Protein AF-A0A168P1Y2-F1 (afdb_monomer)

Secondary structure (DSSP, 8-state):
-----------PPP----PPPHHHHHHHHHHHH--SHHHHHHHHHHHHHHTT-SEEEEEEETTTTSEEEEEE-S----TTTTTTTTSTT--SS-SSSGGGGS--SS--SS-HHHHHHHHSSEEEEEEE-TT-SSEEEEEE-TTS-EEEEEEE-S-SSSEEEEEEESTTTT-HHHHHHHHHTHHHHHHHHHHHHHHHHHH-TTSEEEEEEESS-TT---S--SSEEEE---SSHHHHHHHHH-HHHHHTEEEEEEE-TT-TT-EEEEEEEPP----

Solvent-accessible surface area (backbone atoms only — not comparable to full-atom values): 15430 Å² total; per-residue (Å²): 137,84,84,81,82,77,78,78,83,78,81,73,74,84,83,73,93,71,86,74,55,70,69,57,51,50,52,54,52,27,46,67,72,50,72,52,71,43,47,52,50,50,57,52,52,35,52,33,53,67,35,66,30,50,38,42,39,38,40,23,26,70,82,34,50,50,22,37,33,44,37,32,51,14,54,40,59,56,82,89,46,62,81,38,65,24,27,71,72,39,48,96,62,48,93,51,79,74,45,68,84,66,62,87,55,81,62,57,70,24,42,65,58,18,24,49,22,58,39,18,74,40,30,38,42,35,31,17,24,76,88,49,92,62,16,40,33,36,36,39,37,55,73,20,44,78,74,43,77,47,81,38,81,88,49,87,61,30,8,38,34,42,36,37,27,27,48,29,66,89,37,62,69,57,34,50,50,52,64,76,37,39,71,59,46,53,48,50,40,50,56,50,51,49,54,51,37,52,76,36,19,67,28,22,41,37,40,38,54,44,88,84,58,90,92,61,87,65,94,76,54,93,58,60,50,75,46,68,63,30,98,36,50,60,55,35,35,24,71,77,70,31,57,71,58,35,70,47,40,41,81,46,77,51,61,40,90,92,41,80,88,44,67,49,77,46,80,42,73,52,78,76,94,76,130

Structure (mmCIF, N/CA/C/O backbone):
data_AF-A0A168P1Y2-F1
#
_entry.id   AF-A0A168P1Y2-F1
#
loop_
_atom_site.group_PDB
_atom_site.id
_atom_site.type_symbol
_atom_site.label_atom_id
_atom_site.label_alt_id
_atom_site.label_comp_id
_atom_site.label_asym_id
_atom_site.label_entity_id
_atom_site.label_seq_id
_atom_site.pdbx_PDB_ins_code
_atom_site.Cartn_x
_atom_site.Cartn_y
_atom_site.Cartn_z
_atom_site.occupancy
_atom_site.B_iso_or_equiv
_atom_site.auth_seq_id
_atom_site.auth_comp_id
_atom_site.auth_asym_id
_atom_site.auth_atom_id
_atom_site.pdbx_PDB_model_num
ATOM 1 N N . MET A 1 1 ? 23.769 -35.687 49.558 1.00 41.75 1 MET A N 1
ATOM 2 C CA . MET A 1 1 ? 22.323 -35.913 49.754 1.00 41.75 1 MET A CA 1
ATOM 3 C C . MET A 1 1 ? 21.588 -34.885 48.892 1.00 41.75 1 MET A C 1
ATOM 5 O O . MET A 1 1 ? 21.329 -33.786 49.356 1.00 41.75 1 MET A O 1
ATOM 9 N N . LEU A 1 2 ? 21.407 -35.172 47.595 1.00 35.75 2 LEU A N 1
ATOM 10 C CA . LEU A 1 2 ? 20.662 -34.299 46.676 1.00 35.75 2 LEU A CA 1
ATOM 11 C C . LEU A 1 2 ? 19.187 -34.706 46.741 1.00 35.75 2 LEU A C 1
ATOM 13 O O . LEU A 1 2 ? 18.852 -35.838 46.401 1.00 35.75 2 LEU A O 1
ATOM 17 N N . SER A 1 3 ? 18.333 -33.803 47.216 1.00 41.69 3 SER A N 1
ATOM 18 C CA . SER A 1 3 ? 16.885 -34.004 47.244 1.00 41.69 3 SER A CA 1
ATOM 19 C C . SER A 1 3 ? 16.331 -33.756 45.841 1.00 41.69 3 SER A C 1
ATOM 21 O O . SER A 1 3 ? 16.364 -32.630 45.346 1.00 41.69 3 SER A O 1
ATOM 23 N N . ILE A 1 4 ? 15.879 -34.815 45.173 1.00 46.91 4 ILE A N 1
ATOM 24 C CA . ILE A 1 4 ? 15.195 -34.725 43.882 1.00 46.91 4 ILE A CA 1
ATOM 25 C C . ILE A 1 4 ? 13.736 -34.374 44.181 1.00 46.91 4 ILE A C 1
ATOM 27 O O . ILE A 1 4 ? 12.970 -35.218 44.646 1.00 46.91 4 ILE A O 1
ATOM 31 N N . HIS A 1 5 ? 13.345 -33.123 43.941 1.00 46.03 5 HIS A N 1
ATOM 32 C CA . HIS A 1 5 ? 11.940 -32.728 43.983 1.00 46.03 5 HIS A CA 1
ATOM 33 C C . HIS A 1 5 ? 11.211 -33.290 42.758 1.00 46.03 5 HIS A C 1
ATOM 35 O O . HIS A 1 5 ? 11.357 -32.791 41.644 1.00 46.03 5 HIS A O 1
ATOM 41 N N . PHE A 1 6 ? 10.415 -34.336 42.978 1.00 48.03 6 PHE A N 1
ATOM 42 C CA . PHE A 1 6 ? 9.404 -34.785 42.027 1.00 48.03 6 PHE A CA 1
ATOM 43 C C . PHE A 1 6 ? 8.314 -33.712 41.917 1.00 48.03 6 PHE A C 1
ATOM 45 O O . PHE A 1 6 ? 7.558 -33.489 42.862 1.00 48.03 6 PHE A O 1
ATOM 52 N N . PHE A 1 7 ? 8.228 -33.048 40.764 1.00 51.94 7 PHE A N 1
ATOM 53 C CA . PHE A 1 7 ? 7.032 -32.291 40.404 1.00 51.94 7 PHE A CA 1
ATOM 54 C C . PHE A 1 7 ? 5.882 -33.284 40.170 1.00 51.94 7 PHE A C 1
ATOM 56 O O . PHE A 1 7 ? 6.062 -34.240 39.410 1.00 51.94 7 PHE A O 1
ATOM 63 N N . PRO A 1 8 ? 4.710 -33.106 40.802 1.00 56.22 8 PRO A N 1
ATOM 64 C CA . PRO A 1 8 ? 3.572 -33.977 40.558 1.00 56.22 8 PRO A CA 1
ATOM 65 C C . PRO A 1 8 ? 3.094 -33.797 39.111 1.00 56.22 8 PRO A C 1
ATOM 67 O O . PRO A 1 8 ? 2.926 -32.674 38.634 1.00 56.22 8 PRO A O 1
ATOM 70 N N . LEU A 1 9 ? 2.875 -34.915 38.417 1.00 54.97 9 LEU A N 1
ATOM 71 C CA . LEU A 1 9 ? 2.203 -34.950 37.119 1.00 54.97 9 LEU A CA 1
ATOM 72 C C . LEU A 1 9 ? 0.798 -34.359 37.291 1.00 54.97 9 LEU A C 1
ATOM 74 O O . LEU A 1 9 ? -0.093 -35.007 37.841 1.00 54.97 9 LEU A O 1
ATOM 78 N N . LEU A 1 10 ? 0.609 -33.114 36.850 1.00 60.72 10 LEU A N 1
ATOM 79 C CA . LEU A 1 10 ? -0.704 -32.483 36.780 1.00 60.72 10 LEU A CA 1
ATOM 80 C C . LEU A 1 10 ? -1.578 -33.307 35.831 1.00 60.72 10 LEU A C 1
ATOM 82 O O . LEU A 1 10 ? -1.336 -33.365 34.626 1.00 60.72 10 LEU A O 1
ATOM 86 N N . HIS A 1 11 ? -2.582 -33.973 36.393 1.00 61.59 11 HIS A N 1
ATOM 87 C CA . HIS A 1 11 ? -3.596 -34.680 35.628 1.00 61.59 11 HIS A CA 1
ATOM 88 C C . HIS A 1 11 ? -4.505 -33.631 34.979 1.00 61.59 11 HIS A C 1
ATOM 90 O O . HIS A 1 11 ? -5.407 -33.092 35.621 1.00 61.59 11 HIS A O 1
ATOM 96 N N . PHE A 1 12 ? -4.225 -33.277 33.725 1.00 64.19 12 PHE A N 1
ATOM 97 C CA . PHE A 1 12 ? -5.101 -32.393 32.966 1.00 64.19 12 PHE A CA 1
ATOM 98 C C . PHE A 1 12 ? -6.390 -33.157 32.639 1.00 64.19 12 PHE A C 1
ATOM 100 O O . PHE A 1 12 ? -6.309 -34.235 32.045 1.00 64.19 12 PHE A O 1
ATOM 107 N N . PRO A 1 13 ? -7.575 -32.647 33.024 1.00 69.62 13 PRO A N 1
ATOM 108 C CA . PRO A 1 13 ? -8.826 -33.275 32.628 1.00 69.62 13 PRO A CA 1
ATOM 109 C C . PRO A 1 13 ? -8.900 -33.332 31.093 1.00 69.62 13 PRO A C 1
ATOM 111 O O . PRO A 1 13 ? -8.368 -32.436 30.427 1.00 69.62 13 PRO A O 1
ATOM 114 N N . PRO A 1 14 ? -9.540 -34.363 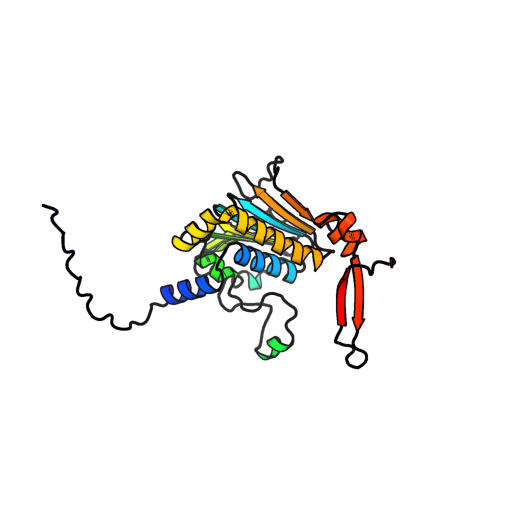30.514 1.00 65.31 14 PRO A N 1
ATOM 115 C CA . PRO A 1 14 ? -9.642 -34.496 29.067 1.00 65.31 14 PRO A CA 1
ATOM 116 C C . PRO A 1 14 ? -10.278 -33.233 28.477 1.00 65.31 14 PRO A C 1
ATOM 118 O O . PRO A 1 14 ? -11.399 -32.859 28.829 1.00 65.31 14 PRO A O 1
ATOM 121 N N . MET A 1 15 ? -9.539 -32.550 27.598 1.00 78.12 15 MET A N 1
ATOM 122 C CA . MET A 1 15 ? -10.036 -31.357 26.921 1.00 78.12 15 MET A CA 1
ATOM 123 C C . MET A 1 15 ? -11.141 -31.763 25.948 1.00 78.12 15 MET A C 1
ATOM 125 O O . MET A 1 15 ? -10.902 -32.470 24.971 1.00 78.12 15 MET A O 1
ATOM 129 N N . THR A 1 16 ? -12.363 -31.321 26.224 1.00 77.50 16 THR A N 1
ATOM 130 C CA . THR A 1 16 ? -13.492 -31.476 25.309 1.00 77.50 16 THR A CA 1
ATOM 131 C C . THR A 1 16 ? -13.367 -30.476 24.165 1.00 77.50 16 THR A C 1
ATOM 133 O O . THR A 1 16 ? -13.031 -29.310 24.380 1.00 77.50 16 THR A O 1
ATOM 136 N N . ILE A 1 17 ? -13.623 -30.931 22.938 1.00 75.38 17 ILE A N 1
ATOM 137 C CA . ILE A 1 17 ? -13.636 -30.069 21.752 1.00 75.38 17 ILE A CA 1
ATOM 138 C C . ILE A 1 17 ? -14.782 -29.063 21.913 1.00 75.38 17 ILE A C 1
ATOM 140 O O . ILE A 1 17 ? -15.928 -29.455 22.134 1.00 75.38 17 ILE A O 1
ATOM 144 N N . LYS A 1 18 ? -14.471 -27.767 21.822 1.00 80.19 18 LYS A N 1
ATOM 145 C CA . LYS A 1 18 ? -15.439 -26.670 21.948 1.00 80.19 18 LYS A CA 1
ATOM 146 C C . LYS A 1 18 ? -15.437 -25.819 20.689 1.00 80.19 18 LYS A C 1
ATOM 148 O O . LYS A 1 18 ? -14.388 -25.586 20.093 1.00 80.19 18 LYS A O 1
ATOM 153 N N . VAL A 1 19 ? -16.617 -25.334 20.316 1.00 78.50 19 VAL A N 1
ATOM 154 C CA . VAL A 1 19 ? -16.760 -24.318 19.271 1.00 78.50 19 VAL A CA 1
ATOM 155 C C . VAL A 1 19 ? -16.133 -23.021 19.778 1.00 78.50 19 VAL A C 1
ATOM 157 O O . VAL A 1 19 ? -16.372 -22.618 20.917 1.00 78.50 19 VAL A O 1
ATOM 160 N N . LEU A 1 20 ? -15.314 -22.391 18.938 1.00 81.88 20 LEU A N 1
ATOM 161 C CA . LEU A 1 20 ? -14.749 -21.076 19.221 1.00 81.88 20 LEU A CA 1
ATOM 162 C C . LEU A 1 20 ? -15.829 -20.007 19.042 1.00 81.88 20 LEU A C 1
ATOM 164 O O . LEU A 1 20 ? -16.667 -20.106 18.145 1.00 81.88 20 LEU A O 1
ATOM 168 N N . ASP A 1 21 ? -15.815 -18.974 19.878 1.00 83.81 21 ASP A N 1
ATOM 169 C CA . ASP A 1 21 ? -16.707 -17.837 19.681 1.00 83.81 21 ASP A CA 1
ATOM 170 C C . ASP A 1 21 ? -16.329 -17.061 18.401 1.00 83.81 21 ASP A C 1
ATOM 172 O O . ASP A 1 21 ? -15.197 -17.127 17.909 1.00 83.81 21 ASP A O 1
ATOM 176 N N . LYS A 1 22 ? -17.288 -16.304 17.854 1.00 77.19 22 LYS A N 1
ATOM 177 C CA . LYS A 1 22 ? -17.103 -15.574 16.590 1.00 77.19 22 LYS A CA 1
ATOM 178 C C . LYS A 1 22 ? -15.920 -14.606 16.628 1.00 77.19 22 LYS A C 1
ATOM 180 O O . LYS A 1 22 ? -15.227 -14.485 15.621 1.00 77.19 22 LYS A O 1
ATOM 185 N N . SER A 1 23 ? -15.675 -13.949 17.763 1.00 74.38 23 SER A N 1
ATOM 186 C CA . SER A 1 23 ? -14.579 -12.986 17.886 1.00 74.38 23 SER A CA 1
ATOM 187 C C . SER A 1 23 ? -13.218 -13.683 17.832 1.00 74.38 23 SER A C 1
ATOM 189 O O . SER A 1 23 ? -12.300 -13.186 17.177 1.00 74.38 23 SER A O 1
ATOM 191 N N . THR A 1 24 ? -13.107 -14.879 18.420 1.00 73.38 24 THR A N 1
ATOM 192 C CA . THR A 1 24 ? -11.907 -15.718 18.318 1.00 73.38 24 THR A CA 1
ATOM 193 C C . THR A 1 24 ? -11.684 -16.207 16.887 1.00 73.38 24 THR A C 1
ATOM 195 O O . THR A 1 24 ? -10.569 -16.110 16.379 1.00 73.38 24 THR A O 1
ATOM 198 N N . ILE A 1 25 ? -12.730 -16.675 16.193 1.00 75.06 25 ILE A N 1
ATOM 199 C CA . ILE A 1 25 ? -12.630 -17.100 14.782 1.00 75.06 25 ILE A CA 1
ATOM 200 C C . ILE A 1 25 ? -12.152 -15.939 13.899 1.00 75.06 25 ILE A C 1
ATOM 202 O O . ILE A 1 25 ? -11.230 -16.109 13.099 1.00 75.06 25 ILE A O 1
ATOM 206 N N . GLN A 1 26 ? -12.738 -14.752 14.071 1.00 66.62 26 GLN A N 1
ATOM 207 C CA . GLN A 1 26 ? -12.352 -13.550 13.328 1.00 66.62 26 GLN A CA 1
ATOM 208 C C . GLN A 1 26 ? -10.893 -13.159 13.588 1.00 66.62 26 GLN A C 1
ATOM 210 O O . GLN A 1 26 ? -10.161 -12.901 12.633 1.00 66.62 26 GLN A O 1
ATOM 215 N N . HIS A 1 27 ? -10.441 -13.181 14.847 1.00 66.88 27 HIS A N 1
ATOM 216 C CA . HIS A 1 27 ? -9.042 -12.913 15.192 1.00 66.88 27 HIS A CA 1
ATOM 217 C C . HIS A 1 27 ? -8.078 -13.931 14.574 1.00 66.88 27 HIS A C 1
ATOM 219 O O . HIS A 1 27 ? -7.016 -13.548 14.078 1.00 66.88 27 HIS A O 1
ATOM 225 N N . LEU A 1 28 ? -8.441 -15.217 14.571 1.00 65.88 28 LEU A N 1
ATOM 226 C CA . LEU A 1 28 ? -7.623 -16.266 13.964 1.00 65.88 28 LEU A CA 1
ATOM 227 C C . LEU A 1 28 ? -7.500 -16.079 12.446 1.00 65.88 28 LEU A C 1
ATOM 229 O O . LEU A 1 28 ? -6.385 -16.141 11.928 1.00 65.88 28 LEU A O 1
ATOM 233 N N . HIS A 1 29 ? -8.604 -15.782 11.751 1.00 66.06 29 HIS A N 1
ATOM 234 C CA . HIS A 1 29 ? -8.591 -15.523 10.307 1.00 66.06 29 HIS A CA 1
ATOM 235 C C . HIS A 1 29 ? -7.831 -14.242 9.944 1.00 66.06 29 HIS A C 1
ATOM 237 O O . HIS A 1 29 ? -6.971 -14.288 9.067 1.00 66.06 29 HIS A O 1
ATOM 243 N N . SER A 1 30 ? -8.058 -13.120 10.645 1.00 61.53 30 SER A N 1
ATOM 244 C CA . SER A 1 30 ? -7.280 -11.883 10.423 1.00 61.53 30 SER A CA 1
ATOM 245 C C . SER A 1 30 ? -5.788 -12.116 10.613 1.00 61.53 30 SER A C 1
ATOM 247 O O . SER A 1 30 ? -4.963 -11.596 9.862 1.00 61.53 30 SER A O 1
ATOM 249 N N . GLY A 1 31 ? -5.435 -12.941 11.602 1.00 58.97 31 GLY A N 1
ATOM 250 C CA . GLY A 1 31 ? -4.060 -13.336 11.828 1.00 58.97 31 GLY A CA 1
ATOM 251 C C . GLY A 1 31 ? -3.465 -14.146 10.671 1.00 58.97 31 GLY A C 1
ATOM 252 O O . GLY A 1 31 ? -2.251 -14.125 10.492 1.00 58.97 31 GLY A O 1
ATOM 253 N N . GLN A 1 32 ? -4.254 -14.868 9.884 1.00 67.88 32 GLN A N 1
ATOM 254 C CA . GLN A 1 32 ? -3.741 -15.610 8.728 1.00 67.88 32 GLN A CA 1
ATOM 255 C C . GLN A 1 32 ? -3.546 -14.720 7.498 1.00 67.88 32 GLN A C 1
ATOM 257 O O . GLN A 1 32 ? -2.648 -14.991 6.709 1.00 67.88 32 GLN A O 1
ATOM 262 N N . VAL A 1 33 ? -4.341 -13.655 7.360 1.00 72.31 33 VAL A N 1
ATOM 263 C CA . VAL A 1 33 ? -4.222 -12.695 6.250 1.00 72.31 33 VAL A CA 1
ATOM 264 C C . VAL A 1 33 ? -3.038 -11.750 6.471 1.00 72.31 33 VAL A C 1
ATOM 266 O O . VAL A 1 33 ? -2.195 -11.601 5.594 1.00 72.31 33 VAL A O 1
ATOM 269 N N . ILE A 1 34 ? -2.926 -11.155 7.665 1.00 84.44 34 ILE A N 1
ATOM 270 C CA . ILE A 1 34 ? -1.836 -10.233 8.014 1.00 84.44 34 ILE A CA 1
ATOM 271 C C . ILE A 1 34 ? -0.894 -10.910 9.012 1.00 84.44 34 ILE A C 1
ATOM 273 O O . ILE A 1 34 ? -1.136 -10.940 10.225 1.00 84.44 34 ILE A O 1
ATOM 277 N N . VAL A 1 35 ? 0.186 -11.489 8.485 1.00 84.69 35 VAL A N 1
ATOM 278 C CA . VAL A 1 35 ? 1.135 -12.317 9.253 1.00 84.69 35 VAL A CA 1
ATOM 279 C C . VAL A 1 35 ? 2.365 -11.555 9.744 1.00 84.69 35 VAL A C 1
ATOM 281 O O . VAL A 1 35 ? 2.879 -11.875 10.817 1.00 84.69 35 VAL A O 1
ATOM 284 N N . ASP A 1 36 ? 2.816 -10.542 9.003 1.00 90.50 36 ASP A N 1
ATOM 285 C CA . ASP A 1 36 ? 3.976 -9.712 9.325 1.00 90.50 36 ASP A CA 1
ATOM 286 C C . ASP A 1 36 ? 3.843 -8.285 8.745 1.00 90.50 36 ASP A C 1
ATOM 288 O O . ASP A 1 36 ? 2.810 -7.909 8.190 1.00 90.50 36 ASP A O 1
ATOM 292 N N . ILE A 1 37 ? 4.877 -7.460 8.940 1.00 94.31 37 ILE A N 1
ATOM 293 C CA . ILE A 1 37 ? 4.920 -6.065 8.467 1.00 94.31 37 ILE A CA 1
ATOM 294 C C . ILE A 1 37 ? 4.947 -6.000 6.930 1.00 94.31 37 ILE A C 1
ATOM 296 O O . ILE A 1 37 ? 4.333 -5.111 6.347 1.00 94.31 37 ILE A O 1
ATOM 300 N N . GLU A 1 38 ? 5.622 -6.951 6.275 1.00 94.62 38 GLU A N 1
ATOM 301 C CA . GLU A 1 38 ? 5.716 -7.029 4.812 1.00 94.62 38 GLU A CA 1
ATOM 302 C C . GLU A 1 38 ? 4.334 -7.263 4.189 1.00 94.62 38 GLU A C 1
ATOM 304 O O . GLU A 1 38 ? 3.991 -6.590 3.221 1.00 94.62 38 GLU A O 1
ATOM 309 N N . ALA A 1 39 ? 3.511 -8.132 4.788 1.00 93.12 39 ALA A N 1
ATOM 310 C CA . ALA A 1 39 ? 2.132 -8.361 4.360 1.00 93.12 39 ALA A CA 1
ATOM 311 C C . ALA A 1 39 ? 1.280 -7.083 4.427 1.00 93.12 39 ALA A C 1
ATOM 313 O O . ALA A 1 39 ? 0.524 -6.806 3.503 1.00 93.12 39 ALA A O 1
ATOM 314 N N . ILE A 1 40 ? 1.434 -6.268 5.479 1.00 95.31 40 ILE A N 1
ATOM 315 C CA . ILE A 1 40 ? 0.734 -4.975 5.577 1.00 95.31 40 ILE A CA 1
ATOM 316 C C . ILE A 1 40 ? 1.139 -4.066 4.417 1.00 95.31 40 ILE A C 1
ATOM 318 O O . ILE A 1 40 ? 0.281 -3.524 3.724 1.00 95.31 40 ILE A O 1
ATOM 322 N N . VAL A 1 41 ? 2.449 -3.902 4.211 1.00 97.12 41 VAL A N 1
ATOM 323 C CA . VAL A 1 41 ? 2.988 -3.030 3.162 1.00 97.12 41 VAL A CA 1
ATOM 324 C C . VAL A 1 41 ? 2.531 -3.490 1.784 1.00 97.12 41 VAL A C 1
ATOM 326 O O . VAL A 1 41 ? 2.087 -2.658 1.001 1.00 97.12 41 VAL A O 1
ATOM 329 N N . LYS A 1 42 ? 2.601 -4.794 1.505 1.00 95.00 42 LYS A N 1
ATOM 330 C CA . LYS A 1 42 ? 2.171 -5.381 0.234 1.00 95.00 42 LYS A CA 1
ATOM 331 C C . LYS A 1 42 ? 0.740 -4.992 -0.102 1.00 95.00 42 LYS A C 1
ATOM 333 O O . LYS A 1 42 ? 0.512 -4.399 -1.147 1.00 95.00 42 LYS A O 1
ATOM 338 N N . GLU A 1 43 ? -0.197 -5.275 0.796 1.00 94.06 43 GLU A N 1
ATOM 339 C CA . GLU A 1 43 ? -1.618 -5.032 0.542 1.00 94.06 43 GLU A CA 1
ATOM 340 C C . GLU A 1 43 ? -1.928 -3.535 0.375 1.00 94.06 43 GLU A C 1
ATOM 342 O O . GLU A 1 43 ? -2.764 -3.162 -0.444 1.00 94.06 43 GLU A O 1
ATOM 347 N N . LEU A 1 44 ? -1.252 -2.651 1.120 1.00 96.25 44 LEU A N 1
ATOM 348 C CA . LEU A 1 44 ? -1.434 -1.205 0.961 1.00 96.25 44 LEU A CA 1
ATOM 349 C C . LEU A 1 44 ? -0.848 -0.685 -0.358 1.00 96.25 44 LEU A C 1
ATOM 351 O O . LEU A 1 44 ? -1.517 0.076 -1.045 1.00 96.25 44 LEU A O 1
ATOM 355 N N . VAL A 1 45 ? 0.358 -1.122 -0.734 1.00 97.06 45 VAL A N 1
ATOM 356 C CA . VAL A 1 45 ? 1.004 -0.734 -2.002 1.00 97.06 45 VAL A CA 1
ATOM 357 C C . VAL A 1 45 ? 0.201 -1.232 -3.201 1.00 97.06 45 VAL A C 1
ATOM 359 O O . VAL A 1 45 ? 0.000 -0.491 -4.157 1.00 97.06 45 VAL A O 1
ATOM 362 N N . GLU A 1 46 ? -0.293 -2.466 -3.146 1.00 94.56 46 GLU A N 1
ATOM 363 C CA . GLU A 1 46 ? -1.157 -3.033 -4.183 1.00 94.56 46 GLU A CA 1
ATOM 364 C C . GLU A 1 46 ? -2.479 -2.277 -4.311 1.00 94.56 46 GLU A C 1
ATOM 366 O O . GLU A 1 46 ? -2.925 -2.020 -5.425 1.00 94.56 46 GLU A O 1
ATOM 371 N N . ASN A 1 47 ? -3.078 -1.849 -3.195 1.00 93.25 47 ASN A N 1
ATOM 372 C CA . ASN A 1 47 ? -4.265 -0.998 -3.245 1.00 93.25 47 ASN A CA 1
ATOM 373 C C . ASN A 1 47 ? -3.980 0.370 -3.875 1.00 93.25 47 ASN A C 1
ATOM 375 O O . ASN A 1 47 ? -4.821 0.854 -4.627 1.00 93.25 47 ASN A O 1
ATOM 379 N N . SER A 1 48 ? -2.815 0.967 -3.614 1.00 96.12 48 SER A N 1
ATOM 380 C CA . SER A 1 48 ? -2.403 2.214 -4.269 1.00 96.12 48 SER A CA 1
ATOM 381 C C . SER A 1 48 ? -2.193 2.028 -5.778 1.00 96.12 48 SER A C 1
ATOM 383 O O . SER A 1 48 ? -2.623 2.869 -6.564 1.00 96.12 48 SER A O 1
ATOM 385 N N . LEU A 1 49 ? -1.586 0.914 -6.204 1.00 95.12 49 LEU A N 1
ATOM 386 C CA . LEU A 1 49 ? -1.412 0.585 -7.626 1.00 95.12 49 LEU A CA 1
ATOM 387 C C . LEU A 1 49 ? -2.753 0.333 -8.326 1.00 95.12 49 LEU A C 1
ATOM 389 O O . LEU A 1 49 ? -2.985 0.864 -9.409 1.00 95.12 49 LEU A O 1
ATOM 393 N N . ASP A 1 50 ? -3.658 -0.411 -7.686 1.00 91.12 50 ASP A N 1
ATOM 394 C CA . ASP A 1 50 ? -5.019 -0.640 -8.187 1.00 91.12 50 ASP A CA 1
ATOM 395 C C . ASP A 1 50 ? -5.847 0.663 -8.262 1.00 91.12 50 ASP A C 1
ATOM 397 O O . ASP A 1 50 ? -6.844 0.711 -8.975 1.00 91.12 50 ASP A O 1
ATOM 401 N N . ALA A 1 51 ? -5.444 1.711 -7.533 1.00 91.00 51 ALA A N 1
ATOM 402 C CA . ALA A 1 51 ? -6.028 3.054 -7.575 1.00 91.00 51 ALA A CA 1
ATOM 403 C C . ALA A 1 51 ? -5.285 4.012 -8.529 1.00 91.00 51 ALA A C 1
ATOM 405 O O . ALA A 1 51 ? -5.447 5.229 -8.423 1.00 91.00 51 ALA A O 1
ATOM 406 N N . HIS A 1 52 ? -4.453 3.474 -9.428 1.00 95.12 52 HIS A N 1
ATOM 407 C CA . HIS A 1 52 ? -3.717 4.215 -10.459 1.00 95.12 52 HIS A CA 1
ATOM 408 C C . HIS A 1 52 ? -2.747 5.279 -9.915 1.00 95.12 52 HIS A C 1
ATOM 410 O O . HIS A 1 52 ? -2.512 6.303 -10.558 1.00 95.12 52 HIS A O 1
ATOM 416 N N . ALA A 1 53 ? -2.172 5.049 -8.732 1.00 96.94 53 ALA A N 1
ATOM 417 C CA . ALA A 1 53 ? -1.188 5.955 -8.150 1.00 96.94 53 ALA A CA 1
ATOM 418 C C . ALA A 1 53 ? 0.073 6.085 -9.020 1.00 96.94 53 ALA A C 1
ATOM 420 O O . ALA A 1 53 ? 0.627 5.091 -9.491 1.00 96.94 53 ALA A O 1
ATOM 421 N N . THR A 1 54 ? 0.584 7.311 -9.148 1.00 97.81 54 THR A N 1
ATOM 422 C CA . THR A 1 54 ? 1.863 7.617 -9.812 1.00 97.81 54 THR A CA 1
ATOM 423 C C . THR A 1 54 ? 2.994 7.895 -8.820 1.00 97.81 54 THR A C 1
ATOM 425 O O . THR A 1 54 ? 4.172 7.888 -9.185 1.00 97.81 54 THR A O 1
ATOM 428 N N . SER A 1 55 ? 2.671 8.073 -7.540 1.00 98.19 55 SER A N 1
ATOM 429 C CA . SER A 1 55 ? 3.617 8.200 -6.440 1.00 98.19 55 SER A CA 1
ATOM 430 C C . SER A 1 55 ? 3.093 7.499 -5.193 1.00 98.19 55 SER A C 1
ATOM 432 O O . SER A 1 55 ? 2.042 7.846 -4.669 1.00 98.19 55 SER A O 1
ATOM 434 N N . ILE A 1 56 ? 3.889 6.573 -4.658 1.00 98.50 56 ILE A N 1
ATOM 435 C CA . ILE A 1 56 ? 3.593 5.820 -3.438 1.00 98.50 56 ILE A CA 1
ATOM 436 C C . ILE A 1 56 ? 4.710 6.057 -2.415 1.00 98.50 56 ILE A C 1
ATOM 438 O O . ILE A 1 56 ? 5.893 5.800 -2.664 1.00 98.50 56 ILE A O 1
ATOM 442 N N . GLU A 1 57 ? 4.334 6.548 -1.241 1.00 98.00 57 GLU A N 1
ATOM 443 C CA . GLU A 1 57 ? 5.224 6.856 -0.126 1.00 98.00 57 GLU A CA 1
ATOM 444 C C . GLU A 1 57 ? 4.907 5.954 1.073 1.00 98.00 57 GLU A C 1
ATOM 446 O O . GLU A 1 57 ? 3.819 6.012 1.642 1.00 98.00 57 GLU A O 1
ATOM 451 N N . LEU A 1 58 ? 5.884 5.144 1.481 1.00 97.88 58 LEU A N 1
ATOM 452 C CA . LEU A 1 58 ? 5.856 4.338 2.697 1.00 97.88 58 LEU A CA 1
ATOM 453 C C . LEU A 1 58 ? 6.654 5.036 3.802 1.00 97.88 58 LEU A C 1
ATOM 455 O O . LEU A 1 58 ? 7.844 5.318 3.652 1.00 97.88 58 LEU A O 1
ATOM 459 N N . VAL A 1 59 ? 6.020 5.259 4.949 1.00 96.56 59 VAL A N 1
ATOM 460 C CA . VAL A 1 59 ? 6.654 5.847 6.131 1.00 96.56 59 VAL A CA 1
ATOM 461 C C . VAL A 1 59 ? 6.525 4.898 7.313 1.00 96.56 59 VAL A C 1
ATOM 463 O O . VAL A 1 59 ? 5.429 4.490 7.704 1.00 96.56 59 VAL A O 1
ATOM 466 N N . PHE A 1 60 ? 7.662 4.584 7.922 1.00 95.44 60 PHE A N 1
ATOM 467 C CA . PHE A 1 60 ? 7.739 3.838 9.168 1.00 95.44 60 PHE A CA 1
ATOM 468 C C . PHE A 1 60 ? 8.107 4.750 10.332 1.00 95.44 60 PHE A C 1
ATOM 470 O O . PHE A 1 60 ? 9.046 5.541 10.251 1.00 95.44 60 PHE A O 1
ATOM 477 N N . ILE A 1 61 ? 7.422 4.561 11.460 1.00 93.75 61 ILE A N 1
ATOM 478 C CA . ILE A 1 61 ? 7.860 5.062 12.768 1.00 93.75 61 ILE A CA 1
ATOM 479 C C . ILE A 1 61 ? 8.229 3.866 13.624 1.00 93.75 61 ILE A C 1
ATOM 481 O O . ILE A 1 61 ? 7.467 2.899 13.724 1.00 93.75 61 ILE A O 1
ATOM 485 N N . ASN A 1 62 ? 9.418 3.928 14.225 1.00 92.56 62 ASN A N 1
ATOM 486 C CA . ASN A 1 62 ? 9.986 2.824 14.994 1.00 92.56 62 ASN A CA 1
ATOM 487 C C . ASN A 1 62 ? 9.948 1.496 14.209 1.00 92.56 62 ASN A C 1
ATOM 489 O O . ASN A 1 62 ? 9.526 0.458 14.713 1.00 92.56 62 ASN A O 1
ATOM 493 N N . ASN A 1 63 ? 10.356 1.550 12.938 1.00 91.94 63 ASN A N 1
ATOM 494 C CA . ASN A 1 63 ? 10.424 0.403 12.027 1.00 91.94 63 ASN A CA 1
ATOM 495 C C . ASN A 1 63 ? 9.072 -0.300 11.822 1.00 91.94 63 ASN A C 1
ATOM 497 O O . ASN A 1 63 ? 8.985 -1.526 11.802 1.00 91.94 63 ASN A O 1
ATOM 501 N N . GLY A 1 64 ? 7.999 0.489 11.761 1.00 93.81 64 GLY A N 1
ATOM 502 C CA . GLY A 1 64 ? 6.640 -0.011 11.587 1.00 93.81 64 GLY A CA 1
ATOM 503 C C . GLY A 1 64 ? 5.969 -0.464 12.883 1.00 93.81 64 GLY A C 1
ATOM 504 O O . GLY A 1 64 ? 4.776 -0.732 12.875 1.00 93.81 64 GLY A O 1
ATOM 505 N N . LEU A 1 65 ? 6.686 -0.535 14.010 1.00 93.69 65 LEU A N 1
ATOM 506 C CA . LEU A 1 65 ? 6.112 -0.997 15.281 1.00 93.69 65 LEU A CA 1
ATOM 507 C C . LEU A 1 65 ? 5.265 0.056 15.985 1.00 93.69 65 LEU A C 1
ATOM 509 O O . LEU A 1 65 ? 4.403 -0.313 16.782 1.00 93.69 65 LEU A O 1
ATOM 513 N N . GLU A 1 66 ? 5.541 1.338 15.741 1.00 95.44 66 GLU A N 1
ATOM 514 C CA . GLU A 1 66 ? 4.696 2.426 16.234 1.00 95.44 66 GLU A CA 1
ATOM 515 C C . GLU A 1 66 ? 3.685 2.842 15.172 1.00 95.44 66 GLU A C 1
ATOM 517 O O . GLU A 1 66 ? 2.505 2.971 15.481 1.00 95.44 66 GLU A O 1
ATOM 522 N N . SER A 1 67 ? 4.122 2.996 13.920 1.00 96.62 67 SER A N 1
ATOM 523 C CA . SER A 1 67 ? 3.226 3.323 12.814 1.00 96.62 67 SER A CA 1
ATOM 524 C C . SER A 1 67 ? 3.757 2.826 11.476 1.00 96.62 67 SER A C 1
ATOM 526 O O . SER A 1 67 ? 4.958 2.916 11.206 1.00 96.62 67 SER A O 1
ATOM 528 N N . ILE A 1 68 ? 2.831 2.392 10.623 1.00 97.62 68 ILE A N 1
ATOM 529 C CA . ILE A 1 68 ? 3.021 2.163 9.189 1.00 97.62 68 ILE A CA 1
ATOM 530 C C . ILE A 1 68 ? 2.056 3.089 8.460 1.00 97.62 68 ILE A C 1
ATOM 532 O O . ILE A 1 68 ? 0.849 2.997 8.672 1.00 97.62 68 ILE A O 1
ATOM 536 N N . GLN A 1 69 ? 2.572 3.975 7.616 1.00 97.94 69 GLN A N 1
ATOM 537 C CA . GLN A 1 69 ? 1.758 4.822 6.752 1.00 97.94 69 GLN A CA 1
ATOM 538 C C . GLN A 1 69 ? 2.104 4.559 5.292 1.00 97.94 69 GLN A C 1
ATOM 540 O O . GLN A 1 69 ? 3.277 4.595 4.933 1.00 97.94 69 GLN A O 1
ATOM 545 N N . VAL A 1 70 ? 1.085 4.360 4.460 1.00 98.31 70 VAL A N 1
ATOM 546 C CA . VAL A 1 70 ? 1.209 4.413 3.001 1.00 98.31 70 VAL A CA 1
ATOM 547 C C . VAL A 1 70 ? 0.376 5.581 2.501 1.00 98.31 70 VAL A C 1
ATOM 549 O O . VAL A 1 70 ? -0.795 5.706 2.863 1.00 98.31 70 VAL A O 1
ATOM 552 N N . LYS A 1 71 ? 1.004 6.453 1.717 1.00 98.12 71 LYS A N 1
ATOM 553 C CA . LYS A 1 71 ? 0.384 7.589 1.043 1.00 98.12 71 LYS A CA 1
ATOM 554 C C . LYS A 1 71 ? 0.529 7.411 -0.458 1.00 98.12 71 LYS A C 1
ATOM 556 O O . LYS A 1 71 ? 1.634 7.171 -0.937 1.00 98.12 71 LYS A O 1
ATOM 561 N N . ASP A 1 72 ? -0.559 7.613 -1.176 1.00 98.31 72 ASP A N 1
ATOM 562 C CA . ASP A 1 72 ? -0.588 7.647 -2.627 1.00 98.31 72 ASP A CA 1
ATOM 563 C C . ASP A 1 72 ? -1.303 8.891 -3.161 1.00 98.31 72 ASP A C 1
ATOM 565 O O . ASP A 1 72 ? -1.967 9.626 -2.423 1.00 98.31 72 ASP A O 1
ATOM 569 N N . ASP A 1 73 ? -1.108 9.136 -4.450 1.00 97.94 73 ASP A N 1
ATOM 570 C CA . ASP A 1 73 ? -1.758 10.167 -5.258 1.00 97.94 73 ASP A CA 1
ATOM 571 C C . ASP A 1 73 ? -2.760 9.564 -6.260 1.00 97.94 73 ASP A C 1
ATOM 573 O O . ASP A 1 73 ? -3.002 10.142 -7.320 1.00 97.94 73 ASP A O 1
ATOM 577 N N . GLY A 1 74 ? -3.319 8.390 -5.944 1.00 96.81 74 GLY A N 1
ATOM 578 C CA . GLY A 1 74 ? -4.281 7.708 -6.804 1.00 96.81 74 GLY A CA 1
ATOM 579 C C . GLY A 1 74 ? -5.639 8.413 -6.884 1.00 96.81 74 GLY A C 1
ATOM 580 O O . GLY A 1 74 ? -5.816 9.575 -6.500 1.00 96.81 74 GLY A O 1
ATOM 581 N N . ASP A 1 75 ? -6.643 7.680 -7.353 1.00 95.88 75 ASP A N 1
ATOM 582 C CA . ASP A 1 75 ? -7.989 8.223 -7.580 1.00 95.88 75 ASP A CA 1
ATOM 583 C C . ASP A 1 75 ? -8.733 8.605 -6.287 1.00 95.88 75 ASP A C 1
ATOM 585 O O . ASP A 1 75 ? -9.637 9.442 -6.311 1.00 95.88 75 ASP A O 1
ATOM 589 N N . GLY A 1 76 ? -8.321 8.048 -5.145 1.00 95.38 76 GLY A N 1
ATOM 590 C CA . GLY A 1 76 ? -9.034 8.172 -3.875 1.00 95.38 76 GLY A CA 1
ATOM 591 C C . GLY A 1 76 ? -10.175 7.158 -3.740 1.00 95.38 76 GLY A C 1
ATOM 592 O O . GLY A 1 76 ? -10.307 6.229 -4.531 1.00 95.38 76 GLY A O 1
ATOM 593 N N . ILE A 1 77 ? -10.990 7.315 -2.696 1.00 94.38 77 ILE A N 1
ATOM 594 C CA . ILE A 1 77 ? -12.145 6.454 -2.415 1.00 94.38 77 ILE A CA 1
ATOM 595 C C . ILE A 1 77 ? -13.418 7.277 -2.607 1.00 94.38 77 ILE A C 1
ATOM 597 O O . ILE A 1 77 ? -13.640 8.274 -1.903 1.00 94.38 77 ILE A O 1
ATOM 601 N N . GLU A 1 78 ? -14.265 6.833 -3.532 1.00 92.50 78 GLU A N 1
ATOM 602 C CA . GLU A 1 78 ? -15.563 7.438 -3.838 1.00 92.50 78 GLU A CA 1
ATOM 603 C C . GLU A 1 78 ? -16.484 7.464 -2.621 1.00 92.50 78 GLU A C 1
ATOM 605 O O . GLU A 1 78 ? -16.493 6.529 -1.821 1.00 92.50 78 GLU A O 1
A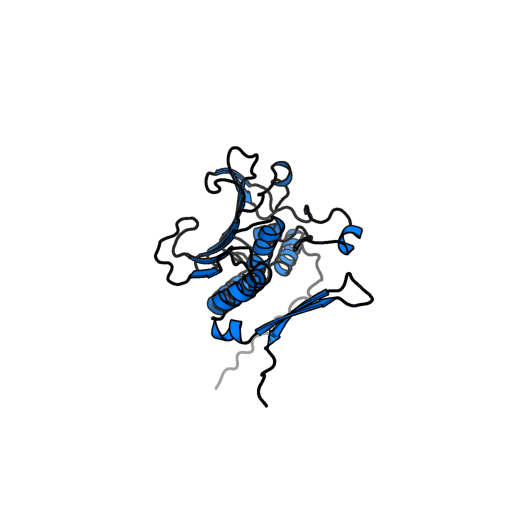TOM 610 N N . GLU A 1 79 ? -17.281 8.527 -2.473 1.00 89.00 79 GLU A N 1
ATOM 611 C CA . GLU A 1 79 ? -18.103 8.748 -1.274 1.00 89.00 79 GLU A CA 1
ATOM 612 C C . GLU A 1 79 ? -19.042 7.579 -0.955 1.00 89.00 79 GLU A C 1
ATOM 614 O O . GLU A 1 79 ? -19.204 7.230 0.218 1.00 89.00 79 GLU A O 1
ATOM 619 N N . CYS A 1 80 ? -19.588 6.922 -1.981 1.00 87.06 80 CYS A N 1
ATOM 620 C CA . CYS A 1 80 ? -20.458 5.758 -1.819 1.00 87.06 80 CYS A CA 1
ATOM 621 C C . CYS A 1 80 ? -19.760 4.545 -1.179 1.00 87.06 80 CYS A C 1
ATOM 623 O O . CYS A 1 80 ? -20.415 3.759 -0.492 1.00 87.06 80 CYS A O 1
ATOM 625 N N . ASP A 1 81 ? -18.441 4.420 -1.338 1.00 87.94 81 ASP A N 1
ATOM 626 C CA . ASP A 1 81 ? -17.677 3.235 -0.941 1.00 87.94 81 ASP A CA 1
ATOM 627 C C . ASP A 1 81 ? -16.995 3.390 0.425 1.00 87.94 81 ASP A C 1
ATOM 629 O O . ASP A 1 81 ? -16.620 2.399 1.061 1.00 87.94 81 ASP A O 1
ATOM 633 N N . ARG A 1 82 ? -16.871 4.623 0.934 1.00 88.25 82 ARG A N 1
ATOM 634 C CA . ARG A 1 82 ? -16.125 4.942 2.170 1.00 88.25 82 ARG A CA 1
ATOM 635 C C . ARG A 1 82 ? -16.644 4.187 3.393 1.00 88.25 82 ARG A C 1
ATOM 637 O O . ARG A 1 82 ? -15.852 3.729 4.208 1.00 88.25 82 ARG A O 1
ATOM 644 N N . LEU A 1 83 ? -17.961 3.980 3.486 1.00 85.38 83 LEU A N 1
ATOM 645 C CA . LEU A 1 83 ? -18.605 3.218 4.571 1.00 85.38 83 LEU A CA 1
ATOM 646 C C . LEU A 1 83 ? -18.341 1.704 4.519 1.00 85.38 83 LEU A C 1
ATOM 648 O O . LEU A 1 83 ? -18.680 0.986 5.466 1.00 85.38 83 LEU A O 1
ATOM 652 N N . SER A 1 84 ? -17.794 1.211 3.411 1.00 84.06 84 SER A N 1
ATOM 653 C CA . SER A 1 84 ? -17.633 -0.215 3.127 1.00 84.06 84 SER A CA 1
ATOM 654 C C . SER A 1 84 ? -16.179 -0.623 2.904 1.00 84.06 84 SER A C 1
ATOM 656 O O . SER A 1 84 ? -15.878 -1.809 2.997 1.00 84.06 84 SER A O 1
ATOM 658 N N . VAL A 1 85 ? -15.267 0.331 2.687 1.00 85.06 85 VAL A N 1
ATOM 659 C CA . VAL A 1 85 ? -13.867 0.077 2.299 1.00 85.06 85 VAL A CA 1
ATOM 660 C C . VAL A 1 85 ? -13.098 -0.834 3.266 1.00 85.06 85 VAL A C 1
ATOM 662 O O . VAL A 1 85 ? -12.218 -1.583 2.850 1.00 85.06 85 VAL A O 1
ATOM 665 N N . ALA A 1 86 ? -13.443 -0.808 4.555 1.00 82.44 86 ALA A N 1
ATOM 666 C CA . ALA A 1 86 ? -12.809 -1.633 5.581 1.00 82.44 86 ALA A CA 1
ATOM 667 C C . ALA A 1 86 ? -13.705 -2.768 6.106 1.00 82.44 86 ALA A C 1
ATOM 669 O O . ALA A 1 86 ? -13.310 -3.469 7.039 1.00 82.44 86 ALA A O 1
ATOM 670 N N . LYS A 1 87 ? -14.884 -3.000 5.514 1.00 82.06 87 LYS A N 1
ATOM 671 C CA . LYS A 1 87 ? -15.752 -4.133 5.870 1.00 82.06 87 LYS A CA 1
ATOM 672 C C . LYS A 1 87 ? -15.268 -5.417 5.204 1.00 82.06 87 LYS A C 1
ATOM 674 O O . LYS A 1 87 ? -14.766 -5.403 4.085 1.00 82.06 87 LYS A O 1
ATOM 679 N N . ARG A 1 88 ? -15.449 -6.555 5.882 1.00 79.25 88 ARG A N 1
ATOM 680 C CA . ARG A 1 88 ? -15.096 -7.868 5.314 1.00 79.25 88 ARG A CA 1
ATOM 681 C C . ARG A 1 88 ? -15.961 -8.214 4.117 1.00 79.25 88 ARG A C 1
ATOM 683 O O . ARG A 1 88 ? -17.176 -8.061 4.193 1.00 79.25 88 ARG A O 1
ATOM 690 N N . HIS A 1 89 ? -15.334 -8.799 3.102 1.00 73.56 89 HIS A N 1
ATOM 691 C CA . HIS A 1 89 ? -15.988 -9.289 1.885 1.00 73.56 89 HIS A CA 1
A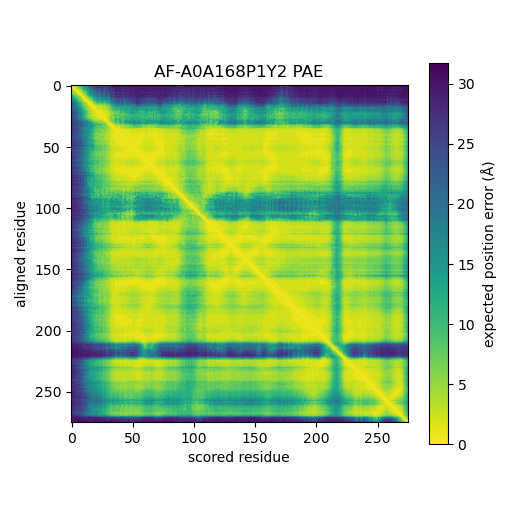TOM 692 C C . HIS A 1 89 ? -16.599 -8.176 1.023 1.00 73.56 89 HIS A C 1
ATOM 694 O O . HIS A 1 89 ? -17.453 -8.446 0.185 1.00 73.56 89 HIS A O 1
ATOM 700 N N . TYR A 1 90 ? -16.153 -6.933 1.214 1.00 69.06 90 TYR A N 1
ATOM 701 C CA . TYR A 1 90 ? -16.464 -5.825 0.318 1.00 69.06 90 TYR A CA 1
ATOM 702 C C . TYR A 1 90 ? -15.243 -5.552 -0.556 1.00 69.06 90 TYR A C 1
ATOM 704 O O . TYR A 1 90 ? -14.139 -5.325 -0.060 1.00 69.06 90 TYR A O 1
ATOM 712 N N . THR A 1 91 ? -15.431 -5.594 -1.871 1.00 74.62 91 THR A N 1
ATOM 713 C CA . THR A 1 91 ? -14.411 -5.222 -2.850 1.00 74.62 91 THR A CA 1
ATOM 714 C C . THR A 1 91 ? -15.077 -4.597 -4.070 1.00 74.62 91 THR A C 1
ATOM 716 O O . THR A 1 91 ? -16.171 -5.002 -4.449 1.00 74.62 91 THR A O 1
ATOM 719 N N . SER A 1 92 ? -14.418 -3.625 -4.696 1.00 69.12 92 SER A N 1
ATOM 720 C CA . SER A 1 92 ? -14.805 -3.085 -6.006 1.00 69.12 92 SER A CA 1
ATOM 721 C C . SER A 1 92 ? -14.222 -3.893 -7.174 1.00 69.12 92 SER A C 1
ATOM 723 O O . SER A 1 92 ? -14.477 -3.575 -8.330 1.00 69.12 92 SER A O 1
ATOM 725 N N . LYS A 1 93 ? -13.419 -4.923 -6.875 1.00 71.94 93 LYS A N 1
ATOM 726 C CA . LYS A 1 93 ? -12.539 -5.609 -7.833 1.00 71.94 93 LYS A CA 1
ATOM 727 C C . LYS A 1 93 ? -13.065 -6.981 -8.275 1.00 71.94 93 LYS A C 1
ATOM 729 O O . LYS A 1 93 ? -12.456 -7.633 -9.114 1.00 71.94 93 LYS A O 1
ATOM 734 N N . LEU A 1 94 ? -14.179 -7.425 -7.689 1.00 67.94 94 LEU A N 1
ATOM 735 C CA . LEU A 1 94 ? -14.840 -8.691 -7.996 1.00 67.94 94 LEU A CA 1
ATOM 736 C C . LEU A 1 94 ? -16.340 -8.579 -7.696 1.00 67.94 94 LEU A C 1
ATOM 738 O O . LEU A 1 94 ? -16.709 -8.301 -6.554 1.00 67.94 94 LEU A O 1
ATOM 742 N N . ALA A 1 95 ? -17.196 -8.809 -8.691 1.00 68.56 95 ALA A N 1
ATOM 743 C CA . ALA A 1 95 ? -18.650 -8.831 -8.524 1.00 68.56 95 ALA A CA 1
ATOM 744 C C . ALA A 1 95 ? -19.211 -10.262 -8.541 1.00 68.56 95 ALA A C 1
ATOM 746 O O . ALA A 1 95 ? -20.223 -10.538 -7.892 1.00 68.56 95 ALA A O 1
ATOM 747 N N . SER A 1 96 ? -18.553 -11.177 -9.256 1.00 68.50 96 SER A N 1
ATOM 748 C CA . SER A 1 96 ? -18.984 -12.563 -9.421 1.00 68.50 96 SER A CA 1
ATOM 749 C C . SER A 1 96 ? -17.822 -13.559 -9.320 1.00 68.50 96 SER A C 1
ATOM 751 O O . SER A 1 96 ? -16.652 -13.188 -9.351 1.00 68.50 96 SER A O 1
ATOM 753 N N . PHE A 1 97 ? -18.138 -14.849 -9.178 1.00 63.56 97 PHE A N 1
ATOM 754 C CA . PHE A 1 97 ? -17.115 -15.897 -9.217 1.00 63.56 97 PHE A CA 1
ATOM 755 C C . PHE A 1 97 ? -16.459 -15.999 -10.602 1.00 63.56 97 PHE A C 1
ATOM 757 O O . PHE A 1 97 ? -15.266 -16.272 -10.680 1.00 63.56 97 PHE A O 1
ATOM 764 N N . ASP A 1 98 ? -17.212 -15.730 -11.671 1.00 70.69 98 ASP A N 1
ATOM 765 C CA . ASP A 1 98 ? -16.726 -15.807 -13.054 1.00 70.69 98 ASP A CA 1
ATOM 766 C C . ASP A 1 98 ? -15.667 -14.727 -13.340 1.00 70.69 98 ASP A C 1
ATOM 768 O O . ASP A 1 98 ? -14.731 -14.946 -14.108 1.00 70.69 98 ASP A O 1
ATOM 772 N N . ASP A 1 99 ? -15.737 -13.595 -12.632 1.00 67.25 99 ASP A N 1
ATOM 773 C CA . ASP A 1 99 ? -14.756 -12.514 -12.740 1.00 67.25 99 ASP A CA 1
ATOM 774 C C . ASP A 1 99 ? -13.341 -12.974 -12.332 1.00 67.25 99 ASP A C 1
ATOM 776 O O . ASP A 1 99 ? -12.367 -12.373 -12.793 1.00 67.25 99 ASP A O 1
ATOM 780 N N . LEU A 1 100 ? -13.205 -14.057 -11.537 1.00 61.78 100 LEU A N 1
ATOM 781 C CA . LEU A 1 100 ? -11.912 -14.645 -11.138 1.00 61.78 100 LEU A CA 1
ATOM 782 C C . LEU A 1 100 ? -11.032 -15.001 -12.342 1.00 61.78 100 LEU A C 1
ATOM 784 O O . LEU A 1 100 ? -9.807 -14.953 -12.232 1.00 61.78 100 LEU A O 1
ATOM 788 N N . GLU A 1 101 ? -11.635 -15.345 -13.482 1.00 63.84 101 GLU A N 1
ATOM 789 C CA . GLU A 1 101 ? -10.911 -15.694 -14.709 1.00 63.84 101 GLU A CA 1
ATOM 790 C C . GLU A 1 101 ? -10.311 -14.467 -15.417 1.00 63.84 101 G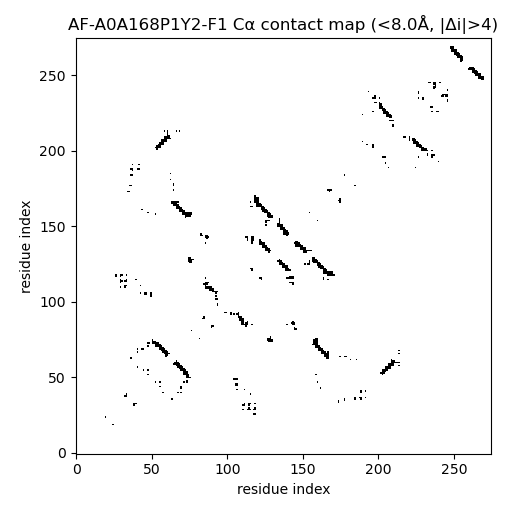LU A C 1
ATOM 792 O O . GLU A 1 101 ? -9.434 -14.610 -16.269 1.00 63.84 101 GLU A O 1
ATOM 797 N N . THR A 1 102 ? -10.756 -13.258 -15.053 1.00 65.25 102 THR A N 1
ATOM 798 C CA . THR A 1 102 ? -10.436 -11.996 -15.747 1.00 65.25 102 THR A CA 1
ATOM 799 C C . THR A 1 102 ? -9.853 -10.908 -14.845 1.00 65.25 102 THR A C 1
ATOM 801 O O . THR A 1 102 ? -9.696 -9.773 -15.289 1.00 65.25 102 THR A O 1
ATOM 804 N N . ILE A 1 103 ? -9.513 -11.225 -13.590 1.00 70.50 103 ILE A N 1
ATOM 805 C CA . ILE A 1 103 ? -8.992 -10.242 -12.630 1.00 70.50 103 ILE A CA 1
ATOM 806 C C . ILE A 1 103 ? -7.708 -9.596 -13.155 1.00 70.50 103 ILE A C 1
ATOM 808 O O . ILE A 1 103 ? -6.707 -10.271 -13.396 1.00 70.50 103 ILE A O 1
ATOM 812 N N . THR A 1 104 ? -7.721 -8.267 -13.243 1.00 72.56 104 THR A N 1
ATOM 813 C CA . THR A 1 104 ? -6.555 -7.444 -13.597 1.00 72.56 104 THR A CA 1
ATOM 814 C C . THR A 1 104 ? -6.000 -6.639 -12.420 1.00 72.56 104 THR A C 1
ATOM 816 O O . THR A 1 104 ? -5.033 -5.906 -12.600 1.00 72.56 104 THR A O 1
ATOM 819 N N . SER A 1 105 ? -6.599 -6.750 -11.232 1.00 75.00 105 SER A N 1
ATOM 820 C CA . SER A 1 105 ? -6.174 -6.057 -10.013 1.00 75.00 105 SER A CA 1
ATOM 821 C C . SER A 1 105 ? -5.369 -6.962 -9.080 1.00 75.00 105 SER A C 1
ATOM 823 O O . SER A 1 105 ? -5.522 -8.185 -9.079 1.00 75.00 105 SER A O 1
ATOM 825 N N . TYR A 1 106 ? -4.536 -6.369 -8.229 1.00 74.12 106 TYR A N 1
ATOM 826 C CA . TYR A 1 106 ? -3.745 -7.114 -7.248 1.00 74.12 106 TYR A CA 1
ATOM 827 C C . TYR A 1 106 ? -4.605 -7.687 -6.111 1.00 74.12 106 TYR A C 1
ATOM 829 O O . TYR A 1 106 ? -4.444 -8.846 -5.719 1.00 74.12 106 TYR A O 1
ATOM 837 N N . GLY A 1 107 ? -5.538 -6.889 -5.581 1.00 68.62 107 GLY A N 1
ATOM 838 C CA . GLY A 1 107 ? -6.467 -7.310 -4.527 1.00 68.62 107 GLY A CA 1
ATOM 839 C C . GLY A 1 107 ? -7.846 -7.695 -5.071 1.00 68.62 107 GLY A C 1
ATOM 840 O O . GLY A 1 107 ? -8.296 -7.137 -6.060 1.00 68.62 107 GLY A O 1
ATOM 841 N N . PHE A 1 108 ? -8.556 -8.617 -4.415 1.00 64.31 108 PHE A N 1
ATOM 842 C CA . PHE A 1 108 ? -9.965 -8.939 -4.750 1.00 64.31 108 PHE A CA 1
ATOM 843 C C . PHE A 1 108 ? -10.751 -9.610 -3.611 1.00 64.31 108 PHE A C 1
ATOM 845 O O . PHE A 1 108 ? -11.931 -9.910 -3.744 1.00 64.31 108 PHE A O 1
ATOM 852 N N . ARG A 1 109 ? -10.114 -9.882 -2.466 1.00 66.88 109 ARG A N 1
ATOM 853 C CA . ARG A 1 109 ? -10.748 -10.637 -1.369 1.00 66.88 109 ARG A CA 1
ATOM 854 C C . ARG A 1 109 ? -11.575 -9.764 -0.422 1.00 66.88 109 ARG A C 1
ATOM 856 O O . ARG A 1 109 ? -12.423 -10.283 0.292 1.00 66.88 109 ARG A O 1
ATOM 863 N N . GLY A 1 110 ? -11.318 -8.453 -0.387 1.00 74.50 110 GLY A N 1
ATOM 864 C CA . GLY A 1 110 ? -12.036 -7.526 0.498 1.00 74.50 110 GLY A CA 1
ATOM 865 C C . GLY A 1 110 ? -11.788 -7.766 1.995 1.00 74.50 110 GLY A C 1
ATOM 866 O O . GLY A 1 110 ? -12.668 -7.537 2.818 1.00 74.50 110 GLY A O 1
ATOM 867 N N . GLU A 1 111 ? -10.618 -8.298 2.365 1.00 81.31 111 GLU A N 1
ATOM 868 C CA . GLU A 1 111 ? -10.309 -8.687 3.754 1.00 81.31 111 GLU A CA 1
ATOM 869 C C . GLU A 1 111 ? -9.104 -7.955 4.356 1.00 81.31 111 GLU A C 1
ATOM 871 O O . GLU A 1 111 ? -8.939 -7.962 5.578 1.00 81.31 111 GLU A O 1
ATOM 876 N N . ALA A 1 112 ? -8.267 -7.316 3.533 1.00 86.25 112 ALA A N 1
ATOM 877 C CA . ALA A 1 112 ? -6.982 -6.768 3.962 1.00 86.25 112 ALA A CA 1
ATOM 878 C C . ALA A 1 112 ? -7.138 -5.639 4.994 1.00 86.25 112 ALA A C 1
ATOM 880 O O . ALA A 1 112 ? -6.656 -5.770 6.119 1.00 86.25 112 ALA A O 1
ATOM 881 N N . LEU A 1 113 ? -7.872 -4.570 4.658 1.00 90.00 113 LEU A N 1
ATOM 882 C CA . LEU A 1 113 ? -8.079 -3.429 5.560 1.00 90.00 113 LEU A CA 1
ATOM 883 C C . LEU A 1 113 ? -8.809 -3.828 6.847 1.00 90.00 113 LEU A C 1
ATOM 885 O O . LEU A 1 113 ? -8.427 -3.387 7.930 1.00 90.00 113 LEU A O 1
ATOM 889 N N . ASN A 1 114 ? -9.800 -4.720 6.760 1.00 91.12 114 ASN A N 1
ATOM 890 C CA . ASN A 1 114 ? -10.467 -5.240 7.954 1.00 91.12 114 ASN A CA 1
ATOM 891 C C . ASN A 1 114 ? -9.488 -5.998 8.864 1.00 91.12 114 ASN A C 1
ATOM 893 O O . ASN A 1 114 ? -9.441 -5.771 10.073 1.00 91.12 114 ASN A O 1
ATOM 897 N N . SER A 1 115 ? -8.659 -6.866 8.276 1.00 91.12 115 SER A N 1
ATOM 898 C CA . SER A 1 115 ? -7.648 -7.627 9.015 1.00 91.12 115 SER A CA 1
ATOM 899 C C . SER A 1 115 ? -6.629 -6.701 9.678 1.00 91.12 115 SER A C 1
ATOM 901 O O . SER A 1 115 ? -6.263 -6.927 10.831 1.00 91.12 115 SER A O 1
ATOM 903 N N . MET A 1 116 ? -6.232 -5.618 9.000 1.00 94.31 116 MET A N 1
ATOM 904 C CA . MET A 1 116 ? -5.373 -4.567 9.556 1.00 94.31 116 MET A CA 1
ATOM 905 C C . MET A 1 116 ? -6.012 -3.864 10.760 1.00 94.31 116 MET A C 1
ATOM 907 O O . MET A 1 116 ? -5.319 -3.641 11.756 1.00 94.31 116 MET A O 1
ATOM 911 N N . CYS A 1 117 ? -7.317 -3.574 10.707 1.00 93.81 117 CYS A N 1
ATOM 912 C CA . CYS A 1 117 ? -8.071 -3.002 11.829 1.00 93.81 117 CYS A CA 1
ATOM 913 C C . CYS A 1 117 ? -8.092 -3.940 13.043 1.00 93.81 117 CYS A C 1
ATOM 915 O O . CYS A 1 117 ? -7.895 -3.497 14.174 1.00 93.81 117 CYS A O 1
ATOM 917 N N . THR A 1 118 ? -8.251 -5.248 12.814 1.00 91.56 118 THR A N 1
ATOM 918 C CA . THR A 1 118 ? -8.236 -6.254 13.889 1.00 91.56 118 THR A CA 1
ATOM 919 C C . THR A 1 118 ? -6.873 -6.348 14.587 1.00 91.56 118 THR A C 1
ATOM 921 O O . THR A 1 118 ? -6.816 -6.531 15.804 1.00 91.56 118 THR A O 1
ATOM 924 N N . VAL A 1 119 ? -5.763 -6.261 13.842 1.00 92.62 119 VAL A N 1
ATOM 925 C CA . VAL A 1 119 ? -4.413 -6.501 14.393 1.00 92.62 119 VAL A CA 1
ATOM 926 C C . VAL A 1 119 ? -3.681 -5.236 14.846 1.00 92.62 119 VAL A C 1
ATOM 928 O O . VAL A 1 119 ? -2.631 -5.350 15.472 1.00 92.62 119 VAL A O 1
ATOM 931 N N . SER A 1 120 ? -4.187 -4.042 14.545 1.00 94.94 120 SER A N 1
ATOM 932 C CA . SER A 1 120 ? -3.557 -2.758 14.906 1.00 94.94 120 SER A CA 1
ATOM 933 C C . SER A 1 120 ? -4.313 -2.077 16.034 1.00 94.94 120 SER A C 1
ATOM 935 O O . SER A 1 120 ? -5.491 -2.351 16.218 1.00 94.94 120 SER A O 1
ATOM 937 N N . ASP A 1 121 ? -3.668 -1.196 16.798 1.00 95.31 121 ASP A N 1
ATOM 938 C CA . ASP A 1 121 ? -4.314 -0.449 17.889 1.00 95.31 121 ASP A CA 1
ATOM 939 C C . ASP A 1 121 ? -5.341 0.553 17.355 1.00 95.31 121 ASP A C 1
ATOM 941 O O . ASP A 1 121 ? -6.461 0.621 17.859 1.00 95.31 121 ASP A O 1
ATOM 945 N N . HIS A 1 122 ? -5.003 1.246 16.272 1.00 94.00 122 HIS A N 1
ATOM 946 C CA . HIS A 1 122 ? -5.929 2.090 15.527 1.00 94.00 122 HIS A CA 1
ATOM 947 C C . HIS A 1 122 ? -5.522 2.176 14.055 1.00 94.00 122 HIS A C 1
ATOM 949 O O . HIS A 1 122 ? -4.345 2.019 13.715 1.00 94.00 122 HIS A O 1
ATOM 955 N N . VAL A 1 123 ? -6.510 2.399 13.186 1.00 97.38 123 VAL A N 1
ATOM 956 C CA . VAL A 1 123 ? -6.316 2.585 11.745 1.00 97.38 123 VAL A CA 1
ATOM 957 C C . VAL A 1 123 ? -7.048 3.845 11.311 1.00 97.38 123 VAL A C 1
ATOM 959 O O . VAL A 1 123 ? -8.207 4.051 11.667 1.00 97.38 123 VAL A O 1
ATOM 962 N N . ILE A 1 124 ? -6.354 4.684 10.550 1.00 97.81 124 ILE A N 1
ATOM 963 C CA . ILE A 1 124 ? -6.877 5.930 10.001 1.00 97.81 124 ILE A CA 1
ATOM 964 C C . ILE A 1 124 ? -6.763 5.872 8.482 1.00 97.81 124 ILE A C 1
ATOM 966 O O . ILE A 1 124 ? -5.691 5.569 7.953 1.00 97.81 124 ILE A O 1
ATOM 970 N N . ILE A 1 125 ? -7.851 6.207 7.793 1.00 97.69 125 ILE A N 1
ATOM 971 C CA . ILE A 1 125 ? -7.869 6.415 6.344 1.00 97.69 125 ILE A CA 1
ATOM 972 C C . ILE A 1 125 ? -8.166 7.884 6.080 1.00 97.69 125 ILE A C 1
ATOM 974 O O . ILE A 1 125 ? -9.181 8.405 6.528 1.00 97.69 125 ILE A O 1
ATOM 978 N N . MET A 1 126 ? -7.299 8.557 5.335 1.00 98.00 126 MET A N 1
ATOM 979 C CA . MET A 1 126 ? -7.595 9.854 4.735 1.00 98.00 126 MET A CA 1
ATOM 980 C C . MET A 1 126 ? -7.710 9.667 3.236 1.00 98.00 126 MET A C 1
ATOM 982 O O . MET A 1 126 ? -6.882 8.987 2.643 1.00 98.00 126 MET A O 1
ATOM 986 N N . THR A 1 127 ? -8.721 10.251 2.613 1.00 97.88 127 THR A N 1
ATOM 987 C CA . THR A 1 127 ? -8.919 10.099 1.173 1.00 97.88 127 THR A CA 1
ATOM 988 C C . THR A 1 127 ? -9.586 11.327 0.580 1.00 97.88 127 THR A C 1
ATOM 990 O O . THR A 1 127 ? -10.321 12.050 1.267 1.00 97.88 127 THR A O 1
ATOM 993 N N . LYS A 1 128 ? -9.281 11.578 -0.688 1.00 97.62 128 LYS A N 1
ATOM 994 C CA . LYS A 1 128 ? -9.880 12.631 -1.496 1.00 97.62 128 LYS A CA 1
ATOM 995 C C . LYS A 1 128 ? -9.910 12.164 -2.948 1.00 97.62 128 LYS A C 1
ATOM 997 O O . LYS A 1 128 ? -8.904 11.687 -3.460 1.00 97.62 128 LYS A O 1
ATOM 1002 N N . THR A 1 129 ? -11.046 12.329 -3.596 1.00 97.19 129 THR A N 1
ATOM 1003 C CA . THR A 1 129 ? -11.237 12.168 -5.039 1.00 97.19 129 THR A CA 1
ATOM 1004 C C . THR A 1 129 ? -11.198 13.539 -5.715 1.00 97.19 129 THR A C 1
ATOM 1006 O O . THR A 1 129 ? -11.401 14.568 -5.066 1.00 97.19 129 THR A O 1
ATOM 1009 N N . LYS A 1 130 ? -10.964 13.591 -7.031 1.00 95.00 130 LYS A N 1
ATOM 1010 C CA . LYS A 1 130 ? -10.954 14.865 -7.782 1.00 95.00 130 LYS A CA 1
ATOM 1011 C C . LYS A 1 130 ? -12.258 15.677 -7.643 1.00 95.00 130 LYS A C 1
ATOM 1013 O O . LYS A 1 130 ? -12.159 16.901 -7.568 1.00 95.00 130 LYS A O 1
ATOM 1018 N N . PRO A 1 131 ? -13.457 15.056 -7.604 1.00 94.75 131 PRO A N 1
ATOM 1019 C CA . PRO A 1 131 ? -14.710 15.780 -7.376 1.00 94.75 131 PRO A CA 1
ATOM 1020 C C . PRO A 1 131 ? -14.895 16.320 -5.949 1.00 94.75 131 PRO A C 1
ATOM 1022 O O . PRO A 1 131 ? -15.718 17.216 -5.752 1.00 94.75 131 PRO A O 1
ATOM 1025 N N . ASP A 1 132 ? -14.171 15.802 -4.950 1.00 94.94 132 ASP A N 1
ATOM 1026 C CA . ASP A 1 132 ? -14.329 16.251 -3.566 1.00 94.94 132 ASP A CA 1
ATOM 1027 C C . ASP A 1 132 ? -13.808 17.680 -3.369 1.00 94.94 132 ASP A C 1
ATOM 1029 O O . ASP A 1 132 ? -12.656 18.010 -3.666 1.00 94.94 132 ASP A O 1
ATOM 1033 N N . ALA A 1 133 ? -14.618 18.519 -2.721 1.00 93.88 133 ALA A N 1
ATOM 1034 C CA . ALA A 1 133 ? -14.182 19.852 -2.310 1.00 93.88 133 ALA A CA 1
ATOM 1035 C C . ALA A 1 133 ? -13.065 19.803 -1.245 1.00 93.88 133 ALA A C 1
ATOM 1037 O O . ALA A 1 133 ? -12.152 20.630 -1.255 1.00 93.88 133 ALA A O 1
ATOM 1038 N N . ILE A 1 134 ? -13.122 18.832 -0.327 1.00 95.56 134 ILE A N 1
ATOM 1039 C CA . ILE A 1 134 ? -12.169 18.647 0.775 1.00 95.56 134 ILE A CA 1
ATOM 1040 C C . ILE A 1 134 ? -11.956 17.157 1.040 1.00 95.56 134 ILE A C 1
ATOM 1042 O O . ILE A 1 134 ? -12.882 16.363 0.897 1.00 95.56 134 ILE A O 1
ATOM 1046 N N . GLY A 1 135 ? -10.741 16.780 1.443 1.00 96.81 135 GLY A N 1
ATOM 1047 C CA . GLY A 1 135 ? -10.471 15.411 1.865 1.00 96.81 135 GLY A CA 1
ATOM 1048 C C . GLY A 1 135 ? -11.203 15.074 3.163 1.00 96.81 135 GLY A C 1
ATOM 1049 O O . GLY A 1 135 ? -11.496 15.952 3.982 1.00 96.81 135 GLY A O 1
ATOM 1050 N N . LYS A 1 136 ? -11.462 13.787 3.384 1.00 97.06 136 LYS A N 1
ATOM 1051 C CA . LYS A 1 136 ? -12.048 13.283 4.632 1.00 97.06 136 LYS A CA 1
ATOM 1052 C C . LYS A 1 136 ? -11.110 12.292 5.307 1.00 97.06 136 LYS A C 1
ATOM 1054 O O . LYS A 1 136 ? -10.422 11.522 4.641 1.00 97.06 136 LYS A O 1
ATOM 1059 N N . GLN A 1 137 ? -11.077 12.342 6.633 1.00 97.44 137 GLN A N 1
ATOM 1060 C CA . GLN A 1 137 ? -10.419 11.381 7.505 1.00 97.44 137 GLN A CA 1
ATOM 1061 C C . GLN A 1 137 ? -11.472 10.505 8.185 1.00 97.44 137 GLN A C 1
ATOM 1063 O O . GLN A 1 137 ? -12.442 11.030 8.731 1.00 97.44 137 GLN A O 1
ATOM 1068 N N . TYR A 1 138 ? -11.203 9.204 8.230 1.00 97.06 138 TYR A N 1
ATOM 1069 C CA . TYR A 1 138 ? -11.993 8.182 8.897 1.00 97.06 138 TYR A CA 1
ATOM 1070 C C . TYR A 1 138 ? -11.135 7.417 9.898 1.00 97.06 138 TYR A C 1
ATOM 1072 O O . TYR A 1 138 ? -10.112 6.840 9.521 1.00 97.06 138 TYR A O 1
ATOM 1080 N N . ASP A 1 139 ? -11.572 7.386 11.153 1.00 96.69 139 ASP A N 1
ATOM 1081 C CA . ASP A 1 139 ? -10.968 6.536 12.179 1.00 96.69 139 ASP A CA 1
ATOM 1082 C C . ASP A 1 139 ? -11.778 5.236 12.266 1.00 96.69 139 ASP A C 1
ATOM 1084 O O . ASP A 1 139 ? -13.001 5.269 12.450 1.00 96.69 139 ASP A O 1
ATOM 1088 N N . LEU A 1 140 ? -11.115 4.089 12.123 1.00 95.56 140 LEU A N 1
ATOM 1089 C CA . LEU A 1 140 ? -11.772 2.785 12.029 1.00 95.56 140 LEU A CA 1
ATOM 1090 C C . LEU A 1 140 ? -11.748 2.021 13.360 1.00 95.56 140 LEU A C 1
ATOM 1092 O O . LEU A 1 140 ? -10.729 2.000 14.057 1.00 95.56 140 LEU A O 1
ATOM 1096 N N . ASP A 1 141 ? -12.860 1.361 13.686 1.00 93.44 141 ASP A N 1
ATOM 1097 C CA . ASP A 1 141 ? -12.936 0.386 14.781 1.00 93.44 141 ASP A CA 1
ATOM 1098 C C . ASP A 1 141 ? -12.345 -0.986 14.382 1.00 93.44 141 ASP A C 1
ATOM 1100 O O . ASP A 1 141 ? -11.821 -1.164 13.280 1.00 93.44 141 ASP A O 1
ATOM 1104 N N . LYS A 1 142 ? -12.389 -1.978 15.283 1.00 89.56 142 LYS A N 1
ATOM 1105 C CA . LYS A 1 142 ? -11.787 -3.310 15.050 1.00 89.56 142 LYS A CA 1
ATOM 1106 C C . LYS A 1 142 ? -12.529 -4.135 14.008 1.00 89.56 142 LYS A C 1
ATOM 1108 O O . LYS A 1 142 ? -11.940 -5.031 13.396 1.00 89.56 142 LYS A O 1
ATOM 1113 N N . GLU A 1 143 ? -13.801 -3.828 13.821 1.00 87.94 143 GLU A N 1
ATOM 1114 C CA . GLU A 1 143 ? -14.712 -4.436 12.868 1.00 87.94 143 GLU A CA 1
ATOM 1115 C C . GLU A 1 143 ? -14.660 -3.736 11.501 1.00 87.94 143 GLU A C 1
ATOM 1117 O O . GLU A 1 143 ? -15.272 -4.230 10.553 1.00 87.94 143 GLU A O 1
ATOM 1122 N N . GLY A 1 144 ? -13.891 -2.648 11.375 1.00 88.69 144 GLY A N 1
ATOM 1123 C CA . GLY A 1 144 ? -13.722 -1.867 10.152 1.00 88.69 144 GLY A CA 1
ATOM 1124 C C . GLY A 1 144 ? -14.853 -0.869 9.890 1.00 88.69 144 GLY A C 1
ATOM 1125 O O . GLY A 1 144 ? -14.994 -0.402 8.761 1.00 88.69 144 GLY A O 1
ATOM 1126 N N . ASN A 1 145 ? -15.673 -0.542 10.893 1.00 91.75 145 ASN A N 1
ATOM 1127 C CA . ASN A 1 145 ? -16.649 0.539 10.789 1.00 91.75 145 ASN A CA 1
ATOM 1128 C C . ASN A 1 145 ? -15.999 1.890 11.091 1.00 91.75 145 ASN A C 1
ATOM 1130 O O . ASN A 1 145 ? -15.035 1.997 11.850 1.00 91.75 145 ASN A O 1
ATOM 1134 N N . ILE A 1 146 ? -16.583 2.943 10.526 1.00 94.31 146 ILE A N 1
ATOM 1135 C CA . ILE A 1 146 ? -16.169 4.320 10.784 1.00 94.31 146 ILE A CA 1
ATOM 1136 C C . ILE A 1 146 ? -16.668 4.732 12.169 1.00 94.31 146 ILE A C 1
ATOM 1138 O O . ILE A 1 146 ? -17.869 4.865 12.393 1.00 94.31 146 ILE A O 1
ATOM 1142 N N . SER A 1 147 ? -15.731 4.948 13.086 1.00 94.88 147 SER A N 1
ATOM 1143 C CA . SER A 1 147 ? -15.996 5.421 14.449 1.00 94.88 147 SER A CA 1
ATOM 1144 C C . SER A 1 147 ? -15.998 6.948 14.557 1.00 94.88 147 SER A C 1
ATOM 1146 O O . SER A 1 147 ? -16.643 7.508 15.443 1.00 94.88 147 SER A O 1
ATOM 1148 N N . ASN A 1 148 ? -15.288 7.624 13.650 1.00 95.62 148 ASN A N 1
ATOM 1149 C CA . ASN A 1 148 ? -15.174 9.075 13.599 1.00 95.62 148 ASN A CA 1
ATOM 1150 C C . ASN A 1 148 ? -14.884 9.540 12.165 1.00 95.62 148 ASN A C 1
ATOM 1152 O O . ASN A 1 148 ? -14.129 8.888 11.442 1.00 95.62 148 ASN A O 1
ATOM 1156 N N . GLU A 1 149 ? -15.449 10.684 11.784 1.00 96.06 149 GLU A N 1
ATOM 1157 C CA . GLU A 1 149 ? -15.266 11.332 10.482 1.00 96.06 149 GLU A CA 1
ATOM 1158 C C . GLU A 1 149 ? -14.941 12.812 10.696 1.00 96.06 149 GLU A C 1
ATOM 1160 O O . GLU A 1 149 ? -15.603 13.499 11.477 1.00 96.06 149 GLU A O 1
ATOM 1165 N N . LYS A 1 150 ? -13.932 13.328 9.987 1.00 96.69 150 LYS A N 1
ATOM 1166 C CA . LYS A 1 150 ? -13.604 14.761 10.002 1.00 96.69 150 LYS A CA 1
ATOM 1167 C C . LYS A 1 150 ? -12.968 15.224 8.688 1.00 96.69 150 LYS A C 1
ATOM 1169 O O . LYS A 1 150 ? -12.330 14.420 8.009 1.00 96.69 150 LYS A O 1
ATOM 1174 N N . PRO A 1 151 ? -13.093 16.510 8.320 1.00 96.69 151 PRO A N 1
ATOM 1175 C CA . PRO A 1 151 ? -12.394 17.056 7.159 1.00 96.69 151 PRO A CA 1
ATOM 1176 C C . PRO A 1 151 ? -10.869 17.043 7.352 1.00 96.69 151 PRO A C 1
ATOM 1178 O O . PRO A 1 151 ? -10.370 17.169 8.473 1.00 96.69 151 PRO A O 1
ATOM 1181 N N . THR A 1 152 ? -10.124 16.937 6.252 1.00 95.44 152 THR A N 1
ATOM 1182 C CA . THR A 1 152 ? -8.658 17.013 6.230 1.00 95.44 152 THR A CA 1
ATOM 1183 C C . THR A 1 152 ? -8.134 17.727 4.982 1.00 95.44 152 THR A C 1
ATOM 1185 O O . THR A 1 152 ? -8.686 17.607 3.890 1.00 95.44 152 THR A O 1
ATOM 1188 N N . ASN A 1 153 ? -7.018 18.440 5.154 1.00 93.44 153 ASN A N 1
ATOM 1189 C CA . ASN A 1 153 ? -6.272 19.108 4.083 1.00 93.44 153 ASN A CA 1
ATOM 1190 C C . ASN A 1 153 ? -4.969 18.366 3.729 1.00 93.44 153 ASN A C 1
ATOM 1192 O O . ASN A 1 153 ? -4.111 18.917 3.045 1.00 93.44 153 ASN A O 1
ATOM 1196 N N . THR A 1 154 ? -4.787 17.131 4.212 1.00 89.81 154 THR A N 1
ATOM 1197 C CA . THR A 1 154 ? -3.572 16.331 3.971 1.00 89.81 154 THR A CA 1
ATOM 1198 C C . THR A 1 154 ? -3.372 15.965 2.496 1.00 89.81 154 THR A C 1
ATOM 1200 O O . THR A 1 154 ? -2.238 15.741 2.072 1.00 89.81 154 THR A O 1
ATOM 1203 N N . ILE A 1 155 ? -4.457 15.907 1.718 1.00 92.38 155 ILE A N 1
ATOM 1204 C CA . ILE A 1 155 ? -4.463 15.505 0.307 1.00 92.38 155 ILE A CA 1
ATOM 1205 C C . ILE A 1 155 ? -4.936 16.698 -0.524 1.00 92.38 155 ILE A C 1
ATOM 1207 O O . ILE A 1 155 ? -6.051 17.188 -0.336 1.00 92.38 155 ILE A O 1
ATOM 1211 N N . SER A 1 156 ? -4.067 17.199 -1.404 1.00 85.38 156 SER A N 1
ATOM 1212 C CA . SER A 1 156 ? -4.307 18.429 -2.166 1.00 85.38 156 SER A CA 1
ATOM 1213 C C . SER A 1 156 ? -5.259 18.216 -3.342 1.00 85.38 156 SER A C 1
ATOM 1215 O O . SER A 1 156 ? -6.244 18.945 -3.460 1.00 85.38 156 SER A O 1
ATOM 1217 N N . GLU A 1 157 ? -5.002 17.207 -4.175 1.00 92.00 157 GLU A N 1
ATOM 1218 C CA . GLU A 1 157 ? -5.780 16.919 -5.388 1.00 92.00 157 GLU A CA 1
ATOM 1219 C C . GLU A 1 157 ? -6.628 15.658 -5.214 1.00 92.00 157 GLU A C 1
ATOM 1221 O O . GLU A 1 157 ? -7.811 15.774 -4.898 1.00 92.00 157 GLU A O 1
ATOM 1226 N N . SER A 1 158 ? -6.019 14.480 -5.338 1.00 96.94 158 SER A N 1
ATOM 1227 C CA . SER A 1 158 ? -6.624 13.178 -5.057 1.00 96.94 158 SER A CA 1
ATOM 1228 C C . SER A 1 158 ? -5.607 12.230 -4.422 1.00 96.94 158 SER A C 1
ATOM 1230 O O . SER A 1 158 ? -4.409 12.521 -4.397 1.00 96.94 158 SER A O 1
ATOM 1232 N N . GLY A 1 159 ? -6.099 11.136 -3.852 1.00 97.69 159 GLY A N 1
ATOM 1233 C CA . GLY A 1 159 ? -5.275 10.061 -3.316 1.00 97.69 159 GLY A CA 1
ATOM 1234 C C . GLY A 1 159 ? -5.806 9.508 -2.007 1.00 97.69 159 GLY A C 1
ATOM 1235 O O . GLY A 1 159 ? -6.864 9.908 -1.500 1.00 97.69 159 GLY A O 1
ATOM 1236 N N . THR A 1 160 ? -5.039 8.583 -1.443 1.00 98.12 160 THR A N 1
ATOM 1237 C CA . THR A 1 160 ? -5.355 7.931 -0.176 1.00 98.12 160 THR A CA 1
ATOM 1238 C C . THR A 1 160 ? -4.131 7.883 0.732 1.00 98.12 160 THR A C 1
ATOM 1240 O O . THR A 1 160 ? -2.993 7.714 0.307 1.00 98.12 160 THR A O 1
ATOM 1243 N N . VAL A 1 161 ? -4.360 8.049 2.031 1.00 98.25 161 VAL A N 1
ATOM 1244 C CA . VAL A 1 161 ? -3.368 7.830 3.079 1.00 98.25 161 VAL A CA 1
ATOM 1245 C C . VAL A 1 161 ? -3.948 6.850 4.080 1.00 98.25 161 VAL A C 1
ATOM 1247 O O . VAL A 1 161 ? -4.928 7.160 4.757 1.00 98.25 161 VAL A O 1
ATOM 1250 N N . VAL A 1 162 ? -3.321 5.689 4.218 1.00 98.06 162 VAL A N 1
ATOM 1251 C CA . VAL A 1 162 ? -3.694 4.683 5.214 1.00 98.06 162 VAL A CA 1
ATOM 1252 C C . VAL A 1 162 ? -2.606 4.623 6.273 1.00 98.06 162 VAL A C 1
ATOM 1254 O O . VAL A 1 162 ? -1.434 4.424 5.959 1.00 98.06 162 VAL A O 1
ATOM 1257 N N . THR A 1 163 ? -2.986 4.814 7.535 1.00 98.19 163 THR A N 1
ATOM 1258 C CA . THR A 1 163 ? -2.066 4.798 8.677 1.00 98.19 163 THR A CA 1
ATOM 1259 C C . THR A 1 163 ? -2.520 3.772 9.700 1.00 98.19 163 THR A C 1
ATOM 1261 O O . THR A 1 163 ? -3.619 3.875 10.241 1.00 98.19 163 THR A O 1
ATOM 1264 N N . LEU A 1 164 ? -1.666 2.792 9.976 1.00 97.69 164 LEU A N 1
ATOM 1265 C CA . LEU A 1 164 ? -1.858 1.794 11.020 1.00 97.69 164 LEU A CA 1
ATOM 1266 C C . LEU A 1 164 ? -0.933 2.135 12.171 1.00 97.69 164 LEU A C 1
ATOM 1268 O O . LEU A 1 164 ? 0.271 2.298 11.970 1.00 97.69 164 LEU A O 1
ATOM 1272 N N . TYR A 1 165 ? -1.473 2.144 13.377 1.00 97.25 165 TYR A N 1
ATOM 1273 C CA . TYR A 1 165 ? -0.703 2.412 14.576 1.00 97.25 165 TYR A CA 1
ATOM 1274 C C . TYR A 1 165 ? -0.615 1.181 15.460 1.00 97.25 165 TYR A C 1
ATOM 1276 O O . TYR A 1 165 ? -1.592 0.454 15.660 1.00 97.25 165 TYR A O 1
ATOM 1284 N N . LYS A 1 166 ? 0.584 0.967 16.001 1.00 95.69 166 LYS A N 1
ATOM 1285 C CA . LYS A 1 166 ? 0.958 -0.177 16.836 1.00 95.69 166 LYS A CA 1
ATOM 1286 C C . LYS A 1 166 ? 0.423 -1.497 16.260 1.00 95.69 166 LYS A C 1
ATOM 1288 O O . LYS A 1 166 ? -0.375 -2.175 16.915 1.00 95.69 166 LYS A O 1
ATOM 1293 N N . PRO A 1 167 ? 0.829 -1.886 15.039 1.00 94.94 167 PRO A N 1
ATOM 1294 C CA . PRO A 1 167 ? 0.451 -3.184 14.503 1.00 94.94 167 PRO A CA 1
ATOM 1295 C C . PRO A 1 167 ? 0.900 -4.306 15.448 1.00 94.94 167 PRO A C 1
ATOM 1297 O O . PRO A 1 167 ? 1.942 -4.240 16.109 1.00 94.94 167 PRO A O 1
ATOM 1300 N N . PHE A 1 168 ? 0.076 -5.344 15.523 1.00 94.06 168 PHE A N 1
ATOM 1301 C CA . PHE A 1 168 ? 0.217 -6.508 16.396 1.00 94.06 168 PHE A CA 1
ATOM 1302 C C . PHE A 1 168 ? 0.163 -6.209 17.904 1.00 94.06 168 PHE A C 1
ATOM 1304 O O . PHE A 1 168 ? 0.556 -7.066 18.696 1.00 94.06 168 PHE A O 1
ATOM 1311 N N . TYR A 1 169 ? -0.321 -5.038 18.345 1.00 92.06 169 TYR A N 1
ATOM 1312 C CA . TYR A 1 169 ? -0.381 -4.690 19.778 1.00 92.06 169 TYR A CA 1
ATOM 1313 C C . TYR A 1 169 ? -1.114 -5.738 20.636 1.00 92.06 169 TYR A C 1
ATOM 1315 O O . TYR A 1 169 ? -0.677 -6.022 21.752 1.00 92.06 169 TYR A O 1
ATOM 1323 N N . ASN A 1 170 ? -2.173 -6.345 20.092 1.00 89.94 170 ASN A N 1
ATOM 1324 C CA . ASN A 1 170 ? -3.003 -7.380 20.711 1.00 89.94 170 ASN A CA 1
ATOM 1325 C C . ASN A 1 170 ? -2.526 -8.814 20.410 1.00 89.94 170 ASN A C 1
ATOM 1327 O O . ASN A 1 170 ? -3.165 -9.772 20.837 1.00 89.94 170 ASN A O 1
ATOM 1331 N N . LEU A 1 171 ? -1.395 -8.983 19.712 1.00 90.12 171 LEU A N 1
ATOM 1332 C CA . LEU A 1 171 ? -0.798 -10.277 19.363 1.00 90.12 171 LEU A CA 1
ATOM 1333 C C . LEU A 1 171 ? 0.657 -10.341 19.873 1.00 90.12 171 LEU A C 1
ATOM 1335 O O . LEU A 1 171 ? 1.597 -10.227 19.078 1.00 90.12 171 LEU A O 1
ATOM 1339 N N . PRO A 1 172 ? 0.885 -10.557 21.188 1.00 89.19 172 PRO A N 1
ATOM 1340 C CA . PRO A 1 172 ? 2.193 -10.371 21.827 1.00 89.19 172 PRO A CA 1
ATOM 1341 C C . PRO A 1 172 ? 3.330 -11.170 21.187 1.00 89.19 172 PRO A C 1
ATOM 1343 O O . PRO A 1 172 ? 4.426 -10.645 21.004 1.00 89.19 172 PRO A O 1
ATOM 1346 N N . VAL A 1 173 ? 3.065 -12.420 20.794 1.00 90.62 173 VAL A N 1
ATOM 1347 C CA . VAL A 1 173 ? 4.060 -13.285 20.141 1.00 90.62 173 VAL A CA 1
ATOM 1348 C C . VAL A 1 173 ? 4.495 -12.697 18.798 1.00 90.62 173 VAL A C 1
ATOM 1350 O O . VAL A 1 173 ? 5.688 -12.617 18.514 1.00 90.62 173 VAL A O 1
ATOM 1353 N N . ARG A 1 174 ? 3.544 -12.221 17.985 1.00 89.50 174 ARG A N 1
ATOM 1354 C CA . ARG A 1 174 ? 3.847 -11.603 16.685 1.00 89.50 174 ARG A CA 1
ATOM 1355 C C . ARG A 1 174 ? 4.546 -10.271 16.842 1.00 89.50 174 ARG A C 1
ATOM 1357 O O . ARG A 1 174 ? 5.518 -10.016 16.141 1.00 89.50 174 ARG A O 1
ATOM 1364 N N . ARG A 1 175 ? 4.114 -9.458 17.805 1.00 92.50 175 ARG A N 1
ATOM 1365 C CA . ARG A 1 175 ? 4.779 -8.193 18.116 1.00 92.50 175 ARG A CA 1
ATOM 1366 C C . ARG A 1 175 ? 6.223 -8.408 18.548 1.00 92.50 175 ARG A C 1
ATOM 1368 O O . ARG A 1 175 ? 7.105 -7.699 18.078 1.00 92.50 175 ARG A O 1
ATOM 1375 N N . GLN A 1 176 ? 6.483 -9.417 19.377 1.00 92.19 176 GLN A N 1
ATOM 1376 C CA . GLN A 1 176 ? 7.837 -9.765 19.800 1.00 92.19 176 GLN A CA 1
ATOM 1377 C C . GLN A 1 176 ? 8.696 -10.274 18.631 1.00 92.19 176 GLN A C 1
ATOM 1379 O O . GLN A 1 176 ? 9.876 -9.934 18.543 1.00 92.19 176 GLN A O 1
ATOM 1384 N N . LEU A 1 177 ? 8.123 -11.066 17.720 1.00 91.06 177 LEU A N 1
ATOM 1385 C CA . LEU A 1 177 ? 8.804 -11.489 16.492 1.00 91.06 177 LEU A CA 1
ATOM 1386 C C . LEU A 1 177 ? 9.125 -10.292 15.588 1.00 91.06 177 LEU A C 1
ATOM 1388 O O . LEU A 1 177 ? 10.260 -10.168 15.130 1.00 91.06 177 LEU A O 1
ATOM 1392 N N . ALA A 1 178 ? 8.169 -9.381 15.388 1.00 91.81 178 ALA A N 1
ATOM 1393 C CA . ALA A 1 178 ? 8.367 -8.160 14.612 1.00 91.81 178 ALA A CA 1
ATOM 1394 C C . ALA A 1 178 ? 9.467 -7.272 15.221 1.00 91.81 178 ALA A C 1
ATOM 1396 O O . ALA A 1 178 ? 10.336 -6.795 14.497 1.00 91.81 178 ALA A O 1
ATOM 1397 N N . GLN A 1 179 ? 9.489 -7.138 16.552 1.00 93.56 179 GLN A N 1
ATOM 1398 C CA . GLN A 1 179 ? 10.525 -6.416 17.298 1.00 93.56 179 GLN A CA 1
ATOM 1399 C C . GLN A 1 179 ? 11.918 -7.018 17.107 1.00 93.56 179 GLN A C 1
ATOM 1401 O O . GLN A 1 179 ? 12.859 -6.298 16.771 1.00 93.56 179 GLN A O 1
ATOM 1406 N N . ARG A 1 180 ? 12.058 -8.337 17.280 1.00 94.25 180 ARG A N 1
ATOM 1407 C CA . ARG A 1 180 ? 13.351 -9.029 17.134 1.00 94.25 180 ARG A CA 1
ATOM 1408 C C . ARG A 1 180 ? 13.890 -8.985 15.705 1.00 94.25 180 ARG A C 1
ATOM 1410 O O . ARG A 1 180 ? 15.098 -8.896 15.523 1.00 94.25 180 ARG A O 1
ATOM 1417 N N . ASN A 1 181 ? 13.004 -9.014 14.711 1.00 93.19 181 ASN A N 1
ATOM 1418 C CA . ASN A 1 181 ? 13.366 -9.117 13.295 1.00 93.19 181 ASN A CA 1
ATOM 1419 C C . ASN A 1 181 ? 13.276 -7.785 12.541 1.00 93.19 181 ASN A C 1
ATOM 1421 O O . ASN A 1 181 ? 13.173 -7.774 11.318 1.00 93.19 181 ASN A O 1
ATOM 1425 N N . THR A 1 182 ? 13.341 -6.663 13.255 1.00 92.00 182 THR A N 1
ATOM 1426 C CA . THR A 1 182 ? 13.188 -5.310 12.708 1.00 92.00 182 THR A CA 1
ATOM 1427 C C . THR A 1 182 ? 14.003 -5.065 11.426 1.00 92.00 182 THR A C 1
ATOM 1429 O O . THR A 1 182 ? 13.444 -4.690 10.397 1.00 92.00 182 THR A O 1
ATOM 1432 N N . THR A 1 183 ? 15.312 -5.337 11.444 1.00 91.12 183 THR A N 1
ATOM 1433 C CA . THR A 1 183 ? 16.190 -5.132 10.277 1.00 91.12 183 THR A CA 1
ATOM 1434 C C . THR A 1 183 ? 15.770 -5.985 9.080 1.00 91.12 183 THR A C 1
ATOM 1436 O O . THR A 1 183 ? 15.730 -5.500 7.951 1.00 91.12 183 THR A O 1
ATOM 1439 N N . GLN A 1 184 ? 15.418 -7.249 9.327 1.00 93.56 184 GLN A N 1
ATOM 1440 C CA . GLN A 1 184 ? 14.990 -8.178 8.284 1.00 93.56 184 GLN A CA 1
ATOM 1441 C C . GLN A 1 184 ? 13.634 -7.771 7.694 1.00 93.56 184 GLN A C 1
ATOM 1443 O O . GLN A 1 184 ? 13.451 -7.855 6.483 1.00 93.56 184 GLN A O 1
ATOM 1448 N N . ASN A 1 185 ? 12.704 -7.297 8.526 1.00 92.75 185 ASN A N 1
ATOM 1449 C CA . ASN A 1 185 ? 11.391 -6.819 8.091 1.00 92.75 185 ASN A CA 1
ATOM 1450 C C . ASN A 1 185 ? 11.514 -5.565 7.220 1.00 92.75 185 ASN A C 1
ATOM 1452 O O . ASN A 1 185 ? 10.912 -5.510 6.151 1.00 92.75 185 ASN A O 1
ATOM 1456 N N . ASN A 1 186 ? 12.341 -4.595 7.624 1.00 91.94 186 ASN A N 1
ATOM 1457 C CA . ASN A 1 186 ? 12.602 -3.405 6.812 1.00 91.94 186 ASN A CA 1
ATOM 1458 C C . ASN A 1 186 ? 13.217 -3.782 5.459 1.00 91.94 186 ASN A C 1
ATOM 1460 O O . ASN A 1 186 ? 12.783 -3.279 4.426 1.00 91.94 186 ASN A O 1
ATOM 1464 N N . LYS A 1 187 ? 14.187 -4.708 5.458 1.00 94.06 187 LYS A N 1
ATOM 1465 C CA . LYS A 1 187 ? 14.814 -5.198 4.227 1.00 94.06 187 LYS A CA 1
ATOM 1466 C C . LYS A 1 187 ? 13.799 -5.872 3.305 1.00 94.06 187 LYS A C 1
ATOM 1468 O O . LYS A 1 187 ? 13.766 -5.551 2.126 1.00 94.06 187 LYS A O 1
ATOM 1473 N N . LYS A 1 188 ? 12.944 -6.747 3.843 1.00 95.75 188 LYS A N 1
ATOM 1474 C CA . LYS A 1 188 ? 11.842 -7.388 3.108 1.00 95.75 188 LYS A CA 1
ATOM 1475 C C . LYS A 1 188 ? 10.901 -6.362 2.478 1.00 95.75 188 LYS A C 1
ATOM 1477 O O . LYS A 1 188 ? 10.606 -6.458 1.295 1.00 95.75 188 LYS A O 1
ATOM 1482 N N . CYS A 1 189 ? 10.492 -5.343 3.235 1.00 96.25 189 CYS A N 1
ATOM 1483 C CA . CYS A 1 189 ? 9.633 -4.275 2.718 1.00 96.25 189 CYS A CA 1
ATOM 1484 C C . CYS A 1 189 ? 10.329 -3.471 1.610 1.00 96.25 189 CYS A C 1
ATOM 1486 O O . CYS A 1 189 ? 9.712 -3.159 0.599 1.00 96.25 189 CYS A O 1
ATOM 1488 N N . GLN A 1 190 ? 11.620 -3.166 1.757 1.00 95.69 190 GLN A N 1
ATOM 1489 C CA . GLN A 1 190 ? 12.379 -2.484 0.709 1.00 95.69 190 GLN A CA 1
ATOM 1490 C C . GLN A 1 190 ? 12.558 -3.363 -0.540 1.00 95.69 190 GLN A C 1
ATOM 1492 O O . GLN A 1 190 ? 12.380 -2.880 -1.653 1.00 95.69 190 GLN A O 1
ATOM 1497 N N . GLU A 1 191 ? 12.868 -4.652 -0.380 1.00 96.31 191 GLU A N 1
ATOM 1498 C CA . GLU A 1 191 ? 12.951 -5.622 -1.482 1.00 96.31 191 GLU A CA 1
ATOM 1499 C C . GLU A 1 191 ? 11.603 -5.768 -2.204 1.00 96.31 191 GLU A C 1
ATOM 1501 O O . GLU A 1 191 ? 11.566 -5.868 -3.429 1.00 96.31 191 GLU A O 1
ATOM 1506 N N . LEU A 1 192 ? 10.494 -5.732 -1.463 1.00 97.25 192 LEU A N 1
ATOM 1507 C CA . LEU A 1 192 ? 9.141 -5.705 -2.011 1.00 97.25 192 LEU A CA 1
ATOM 1508 C C . LEU A 1 192 ? 8.894 -4.436 -2.842 1.00 97.25 192 LEU A C 1
ATOM 1510 O O . LEU A 1 192 ? 8.474 -4.541 -3.993 1.00 97.25 192 LEU A O 1
ATOM 1514 N N . LEU A 1 193 ? 9.213 -3.251 -2.311 1.00 97.38 193 LEU A N 1
ATOM 1515 C CA . LEU A 1 193 ? 9.090 -1.991 -3.055 1.00 97.38 193 LEU A CA 1
ATOM 1516 C C . LEU A 1 193 ? 9.969 -1.969 -4.309 1.00 97.38 193 LEU A C 1
ATOM 1518 O O . LEU A 1 193 ? 9.536 -1.471 -5.340 1.00 97.38 193 LEU A O 1
ATOM 1522 N N . ILE A 1 194 ? 11.174 -2.543 -4.254 1.00 96.81 194 ILE A N 1
ATOM 1523 C CA . ILE A 1 194 ? 12.053 -2.682 -5.423 1.00 96.81 194 ILE A CA 1
ATOM 1524 C C . ILE A 1 194 ? 11.383 -3.523 -6.518 1.00 96.81 194 ILE A C 1
ATOM 1526 O O . ILE A 1 194 ? 11.439 -3.145 -7.686 1.00 96.81 194 ILE A O 1
ATOM 1530 N N . LYS A 1 195 ? 10.715 -4.630 -6.165 1.00 95.75 195 LYS A N 1
ATOM 1531 C CA . LYS A 1 195 ? 9.992 -5.461 -7.145 1.00 95.75 195 LYS A CA 1
ATOM 1532 C C . LYS A 1 195 ? 8.893 -4.665 -7.851 1.00 95.75 195 LYS A C 1
ATOM 1534 O O . LYS A 1 195 ? 8.846 -4.682 -9.079 1.00 95.75 195 LYS A O 1
ATOM 1539 N N . TYR A 1 196 ? 8.068 -3.926 -7.106 1.00 96.62 196 TYR A N 1
ATOM 1540 C CA . TYR A 1 196 ? 7.043 -3.068 -7.714 1.00 96.62 196 TYR A CA 1
ATOM 1541 C C . TYR A 1 196 ? 7.651 -1.906 -8.506 1.00 96.62 196 TYR A C 1
ATOM 1543 O O . TYR A 1 196 ? 7.173 -1.605 -9.590 1.00 96.62 196 TYR A O 1
ATOM 1551 N N . ALA A 1 197 ? 8.745 -1.304 -8.036 1.00 95.75 197 ALA A N 1
ATOM 1552 C CA . ALA A 1 197 ? 9.443 -0.220 -8.729 1.00 95.75 197 ALA A CA 1
ATOM 1553 C C . ALA A 1 197 ? 10.013 -0.622 -10.096 1.00 95.75 197 ALA A C 1
ATOM 15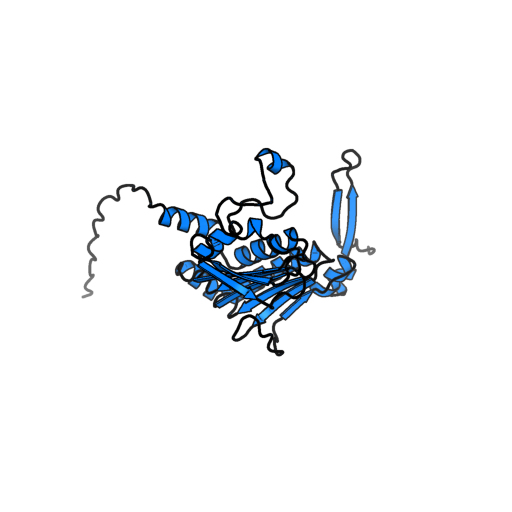55 O O . ALA A 1 197 ? 10.105 0.224 -10.987 1.00 95.75 197 ALA A O 1
ATOM 1556 N N . LEU A 1 198 ? 10.414 -1.888 -10.248 1.00 93.69 198 LEU A N 1
ATOM 1557 C CA . LEU A 1 198 ? 10.857 -2.461 -11.521 1.00 93.69 198 LEU A CA 1
ATOM 1558 C C . LEU A 1 198 ? 9.679 -2.832 -12.425 1.00 93.69 198 LEU A C 1
ATOM 1560 O O . LEU A 1 198 ? 9.778 -2.648 -13.635 1.00 93.69 198 LEU A O 1
ATOM 1564 N N . ALA A 1 199 ? 8.584 -3.337 -11.846 1.00 92.44 199 ALA A N 1
ATOM 1565 C CA . ALA A 1 199 ? 7.358 -3.660 -12.577 1.00 92.44 199 ALA A CA 1
ATOM 1566 C C . ALA A 1 199 ? 6.609 -2.407 -13.068 1.00 92.44 199 ALA A C 1
ATOM 1568 O O . ALA A 1 199 ? 5.991 -2.451 -14.125 1.00 92.44 199 ALA A O 1
ATOM 1569 N N . HIS A 1 200 ? 6.733 -1.294 -12.337 1.00 95.00 200 HIS A N 1
ATOM 1570 C CA . HIS A 1 200 ? 6.107 0.001 -12.620 1.00 95.00 200 HIS A CA 1
ATOM 1571 C C . HIS A 1 200 ? 7.170 1.118 -12.689 1.00 95.00 200 HIS A C 1
ATOM 1573 O O . HIS A 1 200 ? 7.347 1.894 -11.736 1.00 95.00 200 HIS A O 1
ATOM 1579 N N . PRO A 1 201 ? 7.965 1.201 -13.781 1.00 94.81 201 PRO A N 1
ATOM 1580 C CA . PRO A 1 201 ? 8.991 2.233 -13.959 1.00 94.81 201 PRO A CA 1
ATOM 1581 C C . PRO A 1 201 ? 8.434 3.665 -13.946 1.00 94.81 201 PRO A C 1
ATOM 1583 O O . PRO A 1 201 ? 9.139 4.594 -13.549 1.00 94.81 201 PRO A O 1
ATOM 1586 N N . ASP A 1 202 ? 7.174 3.835 -14.306 1.00 96.31 202 ASP A N 1
ATOM 1587 C CA . ASP A 1 202 ? 6.421 5.085 -14.351 1.00 96.31 202 ASP A CA 1
ATOM 1588 C C . ASP A 1 202 ? 5.885 5.549 -12.983 1.00 96.31 202 ASP A C 1
ATOM 1590 O O . ASP A 1 202 ? 5.512 6.710 -12.840 1.00 96.31 202 ASP A O 1
ATOM 1594 N N . VAL A 1 203 ? 5.939 4.701 -11.950 1.00 98.00 203 VAL A N 1
ATOM 1595 C CA . VAL A 1 203 ? 5.510 5.046 -10.584 1.00 98.00 203 VAL A CA 1
ATOM 1596 C C . VAL A 1 203 ? 6.712 5.410 -9.705 1.00 98.00 203 VAL A C 1
ATOM 1598 O O . VAL A 1 203 ? 7.730 4.707 -9.666 1.00 98.00 203 VAL A O 1
ATOM 1601 N N . ARG A 1 204 ? 6.620 6.517 -8.965 1.00 98.25 204 ARG A N 1
ATOM 1602 C CA . ARG A 1 204 ? 7.597 6.899 -7.936 1.00 98.25 204 ARG A CA 1
ATOM 1603 C C . ARG A 1 204 ? 7.349 6.088 -6.663 1.00 98.25 204 ARG A C 1
ATOM 1605 O O . ARG A 1 204 ? 6.241 6.082 -6.146 1.00 98.25 204 ARG A O 1
ATOM 1612 N N . PHE A 1 205 ? 8.402 5.508 -6.092 1.00 98.38 205 PHE A N 1
ATOM 1613 C CA . PHE A 1 205 ? 8.339 4.836 -4.792 1.00 98.38 205 PHE A CA 1
ATOM 1614 C C . PHE A 1 205 ? 9.306 5.474 -3.805 1.00 98.38 205 PHE A C 1
ATOM 1616 O O . PHE A 1 205 ? 10.451 5.780 -4.151 1.00 98.38 205 PHE A O 1
ATOM 1623 N N . SER A 1 206 ? 8.887 5.634 -2.554 1.00 97.44 206 SER A N 1
ATOM 1624 C CA . SER A 1 206 ? 9.805 6.007 -1.482 1.00 97.44 206 SER A CA 1
ATOM 1625 C C . SER A 1 206 ? 9.503 5.306 -0.165 1.00 97.44 206 SER A C 1
ATOM 1627 O O . SER A 1 206 ? 8.356 5.025 0.157 1.00 97.44 206 SER A O 1
ATOM 1629 N N . LEU A 1 207 ? 10.560 5.025 0.591 1.00 96.25 207 LEU A N 1
ATOM 1630 C CA . LEU A 1 207 ? 10.528 4.464 1.936 1.00 96.25 207 LEU A CA 1
ATOM 1631 C C . LEU A 1 207 ? 11.298 5.394 2.870 1.00 96.25 207 LEU A C 1
ATOM 1633 O O . LEU A 1 207 ? 12.482 5.657 2.651 1.00 96.25 207 LEU A O 1
ATOM 1637 N N . HIS A 1 208 ? 10.640 5.854 3.929 1.00 93.56 208 HIS A N 1
ATOM 1638 C CA . HIS A 1 208 ? 11.211 6.749 4.928 1.00 93.56 208 HIS A CA 1
ATOM 1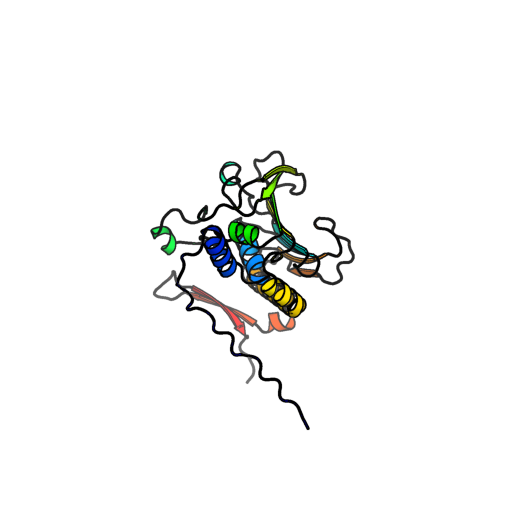639 C C . HIS A 1 208 ? 11.092 6.171 6.337 1.00 93.56 208 HIS A C 1
ATOM 1641 O O . HIS A 1 208 ? 10.062 5.616 6.716 1.00 93.56 208 HIS A O 1
ATOM 1647 N N . GLN A 1 209 ? 12.132 6.380 7.144 1.00 91.12 209 GLN A N 1
ATOM 1648 C CA . GLN A 1 209 ? 12.080 6.177 8.588 1.00 91.12 209 GLN A CA 1
ATOM 1649 C C . GLN A 1 209 ? 11.922 7.528 9.300 1.00 91.12 209 GLN A C 1
ATOM 1651 O O . GLN A 1 209 ? 12.843 8.350 9.296 1.00 91.12 209 GLN A O 1
ATOM 1656 N N . ALA A 1 210 ? 10.779 7.744 9.948 1.00 87.06 210 ALA A N 1
ATOM 1657 C CA . ALA A 1 210 ? 10.498 8.920 10.766 1.00 87.06 210 ALA A CA 1
ATOM 1658 C C . ALA A 1 210 ? 10.827 8.671 12.252 1.00 87.06 210 ALA A C 1
ATOM 1660 O O . ALA A 1 210 ? 10.814 7.531 12.727 1.00 87.06 210 ALA A O 1
ATOM 1661 N N . ARG A 1 211 ? 11.164 9.747 12.984 1.00 74.75 211 ARG A N 1
ATOM 1662 C CA . ARG A 1 211 ? 11.582 9.676 14.398 1.00 74.75 211 ARG A CA 1
ATOM 1663 C C . ARG A 1 211 ? 10.409 9.710 15.377 1.00 74.75 211 ARG A C 1
ATOM 1665 O O . ARG A 1 211 ? 10.352 8.832 16.226 1.00 74.75 211 ARG A O 1
ATOM 1672 N N . ASP A 1 212 ? 9.480 10.658 15.220 1.00 64.06 212 ASP A N 1
ATOM 1673 C CA . ASP A 1 212 ? 8.517 10.961 16.291 1.00 64.06 212 ASP A CA 1
ATOM 1674 C C . ASP A 1 212 ? 7.044 11.018 15.847 1.00 64.06 212 ASP A C 1
ATOM 1676 O O . ASP A 1 212 ? 6.181 10.574 16.601 1.00 64.06 212 ASP A O 1
ATOM 1680 N N . THR A 1 213 ? 6.712 11.517 14.647 1.00 61.28 213 THR A N 1
ATOM 1681 C CA . THR A 1 213 ? 5.302 11.672 14.235 1.00 61.28 213 THR A CA 1
ATOM 1682 C C . THR A 1 213 ? 5.046 11.485 12.742 1.00 61.28 213 THR A C 1
ATOM 1684 O O . THR A 1 213 ? 5.865 11.805 11.880 1.00 61.28 213 THR A O 1
ATOM 1687 N N . VAL A 1 214 ? 3.849 10.971 12.452 1.00 57.72 214 VAL A N 1
ATOM 1688 C CA . VAL A 1 214 ? 3.279 10.834 11.112 1.00 57.72 214 VAL A CA 1
ATOM 1689 C C . VAL A 1 214 ? 2.907 12.234 10.603 1.00 57.72 214 VAL A C 1
ATOM 1691 O O . VAL A 1 214 ? 2.220 12.976 11.303 1.00 57.72 214 VAL A O 1
ATOM 1694 N N . GLY A 1 215 ? 3.360 12.618 9.406 1.00 56.19 215 GLY A N 1
ATOM 1695 C CA . GLY A 1 215 ? 2.960 13.877 8.755 1.00 56.19 215 GLY A CA 1
ATOM 1696 C C . GLY A 1 215 ? 3.874 15.094 8.964 1.00 56.19 215 GLY A C 1
ATOM 1697 O O . GLY A 1 215 ? 3.552 16.163 8.456 1.00 56.19 215 GLY A O 1
ATOM 1698 N N . HIS A 1 216 ? 5.012 14.959 9.655 1.00 49.00 216 HIS A N 1
ATOM 1699 C CA . HIS A 1 216 ? 6.058 15.990 9.693 1.00 49.00 216 HIS A CA 1
ATOM 1700 C C . HIS A 1 216 ? 7.381 15.396 9.202 1.00 49.00 216 HIS A C 1
ATOM 1702 O O . HIS A 1 216 ? 8.115 14.759 9.959 1.00 49.00 216 HIS A O 1
ATOM 1708 N N . SER A 1 217 ? 7.696 15.602 7.922 1.00 43.34 217 SER A N 1
ATOM 1709 C CA . SER A 1 217 ? 8.981 15.209 7.338 1.00 43.34 217 SER A CA 1
ATOM 1710 C C . SER A 1 217 ? 10.096 16.076 7.928 1.00 43.34 217 SER A C 1
ATOM 1712 O O . SER A 1 217 ? 10.447 17.122 7.389 1.00 43.34 217 SER A O 1
ATOM 1714 N N . SER A 1 218 ? 10.644 15.666 9.073 1.00 42.91 218 SER A N 1
ATOM 1715 C CA . SER A 1 218 ? 11.884 16.242 9.590 1.00 42.91 218 SER A CA 1
ATOM 1716 C C . SER A 1 218 ? 13.004 15.929 8.597 1.00 42.91 218 SER A C 1
ATOM 1718 O O . SER A 1 218 ? 13.297 14.766 8.314 1.00 42.91 218 SER A O 1
ATOM 1720 N N . SER A 1 219 ? 13.608 16.981 8.050 1.00 43.69 219 SER A N 1
ATOM 1721 C CA . SER A 1 219 ? 14.564 17.010 6.934 1.00 43.69 219 SER A CA 1
ATOM 1722 C C . SER A 1 219 ? 15.931 16.359 7.210 1.00 43.69 219 SER A C 1
ATOM 1724 O O . SER A 1 219 ? 16.907 16.656 6.531 1.00 43.69 219 SER A O 1
ATOM 1726 N N . ASN A 1 220 ? 16.020 15.439 8.175 1.00 46.28 220 ASN A N 1
ATOM 1727 C CA . ASN A 1 220 ? 17.234 14.686 8.507 1.00 46.28 220 ASN A CA 1
ATOM 1728 C C . ASN A 1 220 ? 16.971 13.168 8.560 1.00 46.28 220 ASN A C 1
ATOM 1730 O O . ASN A 1 220 ? 17.338 12.463 9.511 1.00 46.28 220 ASN A O 1
ATOM 1734 N N . ALA A 1 221 ? 16.310 12.656 7.517 1.00 50.34 221 ALA A N 1
ATOM 1735 C CA . ALA A 1 221 ? 16.098 11.231 7.289 1.00 50.34 221 ALA A CA 1
ATOM 1736 C C . ALA A 1 221 ? 17.334 10.601 6.617 1.00 50.34 221 ALA A C 1
ATOM 1738 O O . ALA A 1 221 ? 17.323 10.299 5.426 1.00 50.34 221 ALA A O 1
ATOM 1739 N N . ASN A 1 222 ? 18.389 10.340 7.396 1.00 53.75 222 ASN A N 1
ATOM 1740 C CA . ASN A 1 222 ? 19.585 9.603 6.946 1.00 53.75 222 ASN A CA 1
ATOM 1741 C C . ASN A 1 222 ? 19.307 8.138 6.530 1.00 53.75 222 ASN A C 1
ATOM 1743 O O . ASN A 1 222 ? 20.243 7.390 6.274 1.00 53.75 222 ASN A O 1
ATOM 1747 N N . ASN A 1 223 ? 18.043 7.708 6.481 1.00 70.06 223 ASN A N 1
ATOM 1748 C CA . ASN A 1 223 ? 17.648 6.357 6.106 1.00 70.06 223 ASN A CA 1
ATOM 1749 C C . ASN A 1 223 ? 16.370 6.396 5.255 1.00 70.06 223 ASN A C 1
ATOM 1751 O O . ASN A 1 223 ? 15.297 5.981 5.697 1.00 70.06 223 ASN A O 1
ATOM 1755 N N . SER A 1 224 ? 16.481 6.985 4.063 1.00 86.12 224 SER A N 1
ATOM 1756 C CA . SER A 1 224 ? 15.419 6.978 3.057 1.00 86.12 224 SER A CA 1
ATOM 1757 C C . SER A 1 224 ? 15.883 6.280 1.784 1.00 86.12 224 SER A C 1
ATOM 1759 O O . SER A 1 224 ? 17.026 6.438 1.356 1.00 86.12 224 SER A O 1
ATOM 1761 N N . TRP A 1 225 ? 14.993 5.487 1.196 1.0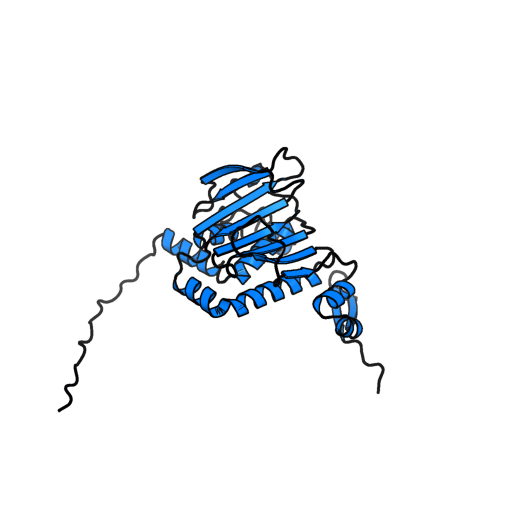0 94.56 225 TRP A N 1
ATOM 1762 C CA . TRP A 1 225 ? 15.169 4.890 -0.123 1.00 94.56 225 TRP A CA 1
ATOM 1763 C C . TRP A 1 225 ? 14.144 5.511 -1.065 1.00 94.56 225 TRP A C 1
ATOM 1765 O O . TRP A 1 225 ? 12.976 5.641 -0.706 1.00 94.56 225 TRP A O 1
ATOM 1775 N N . ILE A 1 226 ? 14.579 5.935 -2.249 1.00 95.44 226 ILE A N 1
ATOM 1776 C CA . ILE A 1 226 ? 13.721 6.605 -3.225 1.00 95.44 226 ILE A CA 1
ATOM 1777 C C . ILE A 1 226 ? 14.049 6.057 -4.608 1.00 95.44 226 ILE A C 1
ATOM 1779 O O . ILE A 1 226 ? 15.205 6.079 -5.029 1.00 95.44 226 ILE A O 1
ATOM 1783 N N . LYS A 1 227 ? 13.012 5.638 -5.329 1.00 96.19 227 LYS A N 1
ATOM 1784 C CA . LYS A 1 227 ? 13.036 5.420 -6.771 1.00 96.19 227 LYS A CA 1
ATOM 1785 C C . LYS A 1 227 ? 12.140 6.483 -7.429 1.00 96.19 227 LYS A C 1
ATOM 1787 O O . LYS A 1 227 ? 10.931 6.472 -7.191 1.00 96.19 227 LYS A O 1
ATOM 1792 N N . PRO A 1 228 ? 12.697 7.430 -8.206 1.00 96.69 228 PRO A N 1
ATOM 1793 C CA . PRO A 1 228 ? 11.909 8.404 -8.956 1.00 96.69 228 PRO A CA 1
ATOM 1794 C C . PRO A 1 228 ? 11.188 7.744 -10.140 1.00 96.69 228 PRO A C 1
ATOM 1796 O O . PRO A 1 228 ? 11.471 6.598 -10.486 1.00 96.69 228 PRO A O 1
ATOM 1799 N N . VAL A 1 229 ? 10.276 8.484 -10.775 1.00 96.81 229 VAL A N 1
ATOM 1800 C CA . VAL A 1 229 ? 9.709 8.102 -12.077 1.00 96.81 229 VAL A CA 1
ATOM 1801 C C . VAL A 1 229 ? 10.842 7.960 -13.094 1.00 96.81 229 VAL A C 1
ATOM 1803 O O . VAL A 1 229 ? 11.754 8.787 -13.136 1.00 96.81 229 VAL A O 1
ATOM 1806 N N . THR A 1 230 ? 10.786 6.905 -13.897 1.00 95.94 230 THR A N 1
ATOM 1807 C CA . THR A 1 230 ? 11.789 6.570 -14.914 1.00 95.94 230 THR A CA 1
ATOM 1808 C C . THR A 1 230 ? 11.106 6.227 -16.224 1.00 95.94 230 THR A C 1
ATOM 1810 O O . THR A 1 230 ? 10.028 5.637 -16.221 1.00 95.94 230 THR A O 1
ATOM 1813 N N . ALA A 1 231 ? 11.743 6.542 -17.349 1.00 92.19 231 ALA A N 1
ATOM 1814 C CA . ALA A 1 231 ? 11.171 6.269 -18.665 1.00 92.19 231 ALA A CA 1
ATOM 1815 C C . ALA A 1 231 ? 11.252 4.782 -19.049 1.00 92.19 231 ALA A C 1
ATOM 1817 O O . ALA A 1 231 ? 10.568 4.335 -19.969 1.00 92.19 231 ALA A O 1
ATOM 1818 N N . SER A 1 232 ? 12.111 4.004 -18.380 1.00 90.69 232 SER A N 1
ATOM 1819 C CA . SER A 1 232 ? 12.301 2.586 -18.678 1.00 90.69 232 SER A CA 1
ATOM 1820 C C . SER A 1 232 ? 12.747 1.771 -17.466 1.00 90.69 232 SER A C 1
ATOM 1822 O O . SER A 1 232 ? 13.344 2.286 -16.520 1.00 90.69 232 SER A O 1
ATOM 1824 N N . ILE A 1 233 ? 12.539 0.455 -17.544 1.00 90.81 233 ILE A N 1
ATOM 1825 C CA . ILE A 1 233 ? 13.056 -0.501 -16.557 1.00 90.81 233 ILE A CA 1
ATOM 1826 C C . ILE A 1 233 ? 14.591 -0.457 -16.442 1.00 90.81 233 ILE A C 1
ATOM 1828 O O . ILE A 1 233 ? 15.123 -0.643 -15.353 1.00 90.81 233 ILE A O 1
ATOM 1832 N N . ASN A 1 234 ? 15.318 -0.145 -17.522 1.00 91.25 234 ASN A N 1
ATOM 1833 C CA . ASN A 1 234 ? 16.781 -0.028 -17.485 1.00 91.25 234 ASN A CA 1
ATOM 1834 C C . ASN A 1 234 ? 17.245 1.173 -16.652 1.00 91.25 234 ASN A C 1
ATOM 1836 O O . ASN A 1 234 ? 18.216 1.061 -15.903 1.00 91.25 234 ASN A O 1
ATOM 1840 N N . GLU A 1 235 ? 16.547 2.306 -16.748 1.00 93.25 235 GLU A N 1
ATOM 1841 C CA . GLU A 1 235 ? 16.802 3.463 -15.884 1.00 93.25 235 GLU A CA 1
ATOM 1842 C C . GLU A 1 235 ? 16.482 3.137 -14.421 1.00 93.25 235 GLU A C 1
ATOM 1844 O O . GLU A 1 235 ? 17.282 3.447 -13.536 1.00 93.25 235 GLU A O 1
ATOM 1849 N N . ALA A 1 236 ? 15.371 2.436 -14.164 1.00 94.31 236 ALA A N 1
ATOM 1850 C CA . ALA A 1 236 ? 15.032 1.962 -12.823 1.00 94.31 236 ALA A CA 1
ATOM 1851 C C . ALA A 1 236 ? 16.118 1.027 -12.255 1.00 94.31 236 ALA A C 1
ATOM 1853 O O . ALA A 1 236 ? 16.551 1.208 -11.118 1.00 94.31 236 ALA A O 1
ATOM 1854 N N . LEU A 1 237 ? 16.627 0.080 -13.052 1.00 94.31 237 LEU A N 1
ATOM 1855 C CA . LEU A 1 237 ? 17.736 -0.804 -12.671 1.00 94.31 237 LEU A CA 1
ATOM 1856 C C . LEU A 1 237 ? 19.010 -0.021 -12.350 1.00 94.31 237 LEU A C 1
ATOM 1858 O O . LEU A 1 237 ? 19.675 -0.324 -11.360 1.00 94.31 237 LEU A O 1
ATOM 1862 N N . ALA A 1 238 ? 19.337 0.996 -13.150 1.00 94.38 238 ALA A N 1
ATOM 1863 C CA . ALA A 1 238 ? 20.514 1.830 -12.924 1.00 94.38 238 ALA A CA 1
ATOM 1864 C C . ALA A 1 238 ? 20.414 2.614 -11.609 1.00 94.38 238 ALA A C 1
ATOM 1866 O O . ALA A 1 238 ? 21.411 2.736 -10.898 1.00 94.38 238 ALA A O 1
ATOM 1867 N N . ILE A 1 239 ? 19.221 3.099 -11.259 1.00 94.19 239 ILE A N 1
ATOM 1868 C CA . ILE A 1 239 ? 18.976 3.798 -9.991 1.00 94.19 239 ILE A CA 1
ATOM 1869 C C . ILE A 1 239 ? 19.021 2.837 -8.798 1.00 94.19 239 ILE A C 1
ATOM 1871 O O . ILE A 1 239 ? 19.604 3.169 -7.769 1.00 94.19 239 ILE A O 1
ATOM 1875 N N . ILE A 1 240 ? 18.418 1.651 -8.918 1.00 93.88 240 ILE A N 1
ATOM 1876 C CA . ILE A 1 240 ? 18.265 0.712 -7.796 1.00 93.88 240 ILE A CA 1
ATOM 1877 C C . ILE A 1 240 ? 19.553 -0.074 -7.523 1.00 93.88 240 ILE A C 1
ATOM 1879 O O . ILE A 1 240 ? 19.939 -0.237 -6.366 1.00 93.88 240 ILE A O 1
ATOM 1883 N N . TYR A 1 241 ? 20.208 -0.575 -8.572 1.00 93.31 241 TYR A N 1
ATOM 1884 C CA . TYR A 1 241 ? 21.352 -1.490 -8.471 1.00 93.31 241 TYR A CA 1
ATOM 1885 C C . TYR A 1 241 ? 22.666 -0.904 -9.001 1.00 93.31 241 TYR A C 1
ATOM 1887 O O . TYR A 1 241 ? 23.713 -1.540 -8.881 1.00 93.31 241 TYR A O 1
ATOM 1895 N N . GLY A 1 242 ? 22.633 0.300 -9.574 1.00 94.00 242 GLY A N 1
ATOM 1896 C CA . GLY A 1 242 ? 23.795 0.959 -10.159 1.00 94.00 242 GLY A CA 1
ATOM 1897 C C . GLY A 1 242 ? 23.949 0.713 -11.661 1.00 94.00 242 GLY A C 1
ATOM 1898 O O . GLY A 1 242 ? 23.522 -0.299 -12.223 1.00 94.00 242 GLY A O 1
ATOM 1899 N N . SER A 1 243 ? 24.622 1.654 -12.324 1.00 92.00 243 SER A N 1
ATOM 1900 C CA . SER A 1 243 ? 24.820 1.655 -13.779 1.00 92.00 243 SER A CA 1
ATOM 1901 C C . SER A 1 243 ? 25.602 0.445 -14.294 1.00 92.00 243 SER A C 1
ATOM 1903 O O . SER A 1 243 ? 25.353 -0.015 -15.405 1.00 92.00 243 SER A O 1
ATOM 1905 N N . GLN A 1 244 ? 26.519 -0.109 -13.494 1.00 92.25 244 GLN A N 1
ATOM 1906 C CA . GLN A 1 244 ? 27.284 -1.293 -13.880 1.00 92.25 244 GLN A CA 1
ATOM 1907 C C . GLN A 1 244 ? 26.368 -2.496 -14.130 1.00 92.25 244 GLN A C 1
ATOM 1909 O O . GLN A 1 244 ? 26.471 -3.116 -15.185 1.00 92.25 244 GLN A O 1
ATOM 1914 N N . LEU A 1 245 ? 25.445 -2.791 -13.206 1.00 90.31 245 LEU A N 1
ATOM 1915 C CA . LEU A 1 245 ? 24.510 -3.907 -13.362 1.00 90.31 245 LEU A CA 1
ATOM 1916 C C . LEU A 1 245 ? 23.528 -3.649 -14.506 1.00 90.31 245 LEU A C 1
ATOM 1918 O O . LEU A 1 245 ? 23.308 -4.534 -15.328 1.00 90.31 245 LEU A O 1
ATOM 1922 N N . ALA A 1 246 ? 23.002 -2.426 -14.613 1.00 91.94 246 ALA A N 1
ATOM 1923 C CA . ALA A 1 246 ? 22.110 -2.049 -15.709 1.00 91.94 246 ALA A CA 1
ATOM 1924 C C . ALA A 1 246 ? 22.765 -2.231 -17.093 1.00 91.94 246 ALA A C 1
ATOM 1926 O O . ALA A 1 246 ? 22.105 -2.631 -18.049 1.00 91.94 246 ALA A O 1
ATOM 1927 N N . ASN A 1 247 ? 24.079 -2.015 -17.201 1.00 92.06 247 ASN A N 1
ATOM 1928 C CA . ASN A 1 247 ? 24.821 -2.219 -18.446 1.00 92.06 247 ASN A CA 1
ATOM 1929 C C . ASN A 1 247 ? 25.079 -3.693 -18.784 1.00 92.06 247 ASN A C 1
ATOM 1931 O O . ASN A 1 247 ? 25.345 -3.996 -19.950 1.00 92.06 247 ASN A O 1
ATOM 1935 N N . MET A 1 248 ? 24.995 -4.596 -17.805 1.00 93.12 248 MET A N 1
ATOM 1936 C CA . MET A 1 248 ? 25.221 -6.036 -17.970 1.00 93.12 248 MET A CA 1
ATOM 1937 C C . MET A 1 248 ? 23.968 -6.803 -18.403 1.00 93.12 248 MET A C 1
ATOM 1939 O O . MET A 1 248 ? 24.056 -8.005 -18.642 1.00 93.12 248 MET A O 1
ATOM 1943 N N . VAL A 1 249 ? 22.817 -6.139 -18.511 1.00 92.69 249 VAL A N 1
ATOM 1944 C CA . VAL A 1 249 ? 21.537 -6.774 -18.842 1.00 92.69 249 VAL A CA 1
ATOM 1945 C C . VAL A 1 249 ? 20.892 -6.156 -20.081 1.00 92.69 249 VAL A C 1
ATOM 1947 O O . VAL A 1 249 ? 21.184 -5.020 -20.456 1.00 92.69 249 VAL A O 1
ATOM 1950 N N . GLU A 1 250 ? 20.031 -6.918 -20.742 1.00 91.56 250 GLU A N 1
ATOM 1951 C CA . GLU A 1 250 ? 19.242 -6.507 -21.902 1.00 91.56 250 GLU A CA 1
ATOM 1952 C C . GLU A 1 250 ? 17.784 -6.951 -21.760 1.00 91.56 250 GLU A C 1
ATOM 1954 O O . GLU A 1 250 ? 17.483 -7.929 -21.073 1.00 91.56 250 GLU A O 1
ATOM 1959 N N . ARG A 1 251 ? 16.872 -6.208 -22.398 1.00 90.38 251 ARG A N 1
ATOM 1960 C CA . ARG A 1 251 ? 15.449 -6.550 -22.440 1.00 90.38 251 ARG A CA 1
ATO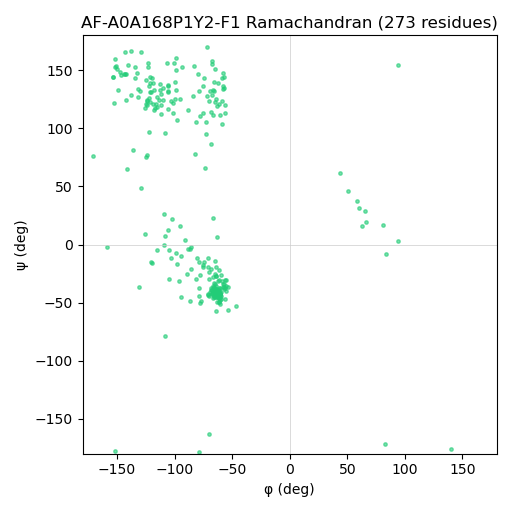M 1961 C C . ARG A 1 251 ? 15.201 -7.545 -23.564 1.00 90.38 251 ARG A C 1
ATOM 1963 O O . ARG A 1 251 ? 15.564 -7.292 -24.710 1.00 90.38 251 ARG A O 1
ATOM 1970 N N . PHE A 1 252 ? 14.558 -8.647 -23.222 1.00 90.31 252 PHE A N 1
ATOM 1971 C CA . PHE A 1 252 ? 14.153 -9.710 -24.119 1.00 90.31 252 PHE A CA 1
ATOM 1972 C C . PHE A 1 252 ? 12.628 -9.780 -24.134 1.00 90.31 252 PHE A C 1
ATOM 1974 O O . PHE A 1 252 ? 12.014 -9.975 -23.087 1.00 90.31 252 PHE A O 1
ATOM 1981 N N . VAL A 1 253 ? 12.033 -9.612 -25.314 1.00 91.94 253 VAL A N 1
ATOM 1982 C CA . VAL A 1 253 ? 10.586 -9.721 -25.513 1.00 91.94 253 VAL A CA 1
ATOM 1983 C C . VAL A 1 253 ? 10.325 -10.751 -26.600 1.00 91.94 253 VAL A C 1
ATOM 1985 O O . VAL A 1 253 ? 10.783 -10.583 -27.730 1.00 91.94 253 VAL A O 1
ATOM 1988 N N . GLU A 1 254 ? 9.586 -11.804 -26.266 1.00 92.69 254 GLU A N 1
ATOM 1989 C CA . GLU A 1 254 ? 9.180 -12.849 -27.204 1.00 92.69 254 GLU A CA 1
ATOM 1990 C C . GLU A 1 254 ? 7.683 -13.131 -27.059 1.00 92.69 254 GLU A C 1
ATOM 1992 O O . GLU A 1 254 ? 7.184 -13.401 -25.966 1.00 92.69 254 GLU A O 1
ATOM 1997 N N . THR A 1 255 ? 6.958 -13.081 -28.174 1.00 93.38 255 THR A N 1
ATOM 1998 C CA . THR A 1 255 ? 5.538 -13.441 -28.241 1.00 93.38 255 THR A CA 1
ATOM 1999 C C . THR A 1 255 ? 5.403 -14.795 -28.920 1.00 93.38 255 THR A C 1
ATOM 2001 O O . THR A 1 255 ? 5.985 -15.030 -29.981 1.00 93.38 255 THR A O 1
ATOM 2004 N N . HIS A 1 256 ? 4.624 -15.696 -28.324 1.00 92.19 256 HIS A N 1
ATOM 2005 C CA . HIS A 1 256 ? 4.467 -17.047 -28.843 1.00 92.19 256 HIS A CA 1
ATOM 2006 C C . HIS A 1 256 ? 3.782 -17.033 -30.216 1.00 92.19 256 HIS A C 1
ATOM 2008 O O . HIS A 1 256 ? 2.648 -16.575 -30.361 1.00 92.19 256 HIS A O 1
ATOM 2014 N N . ALA A 1 257 ? 4.438 -17.608 -31.227 1.00 90.19 257 ALA A N 1
ATOM 2015 C CA . ALA A 1 257 ? 4.003 -17.514 -32.623 1.00 90.19 257 ALA A CA 1
ATOM 2016 C C . ALA A 1 257 ? 2.570 -18.023 -32.879 1.00 90.19 257 ALA A C 1
ATOM 2018 O O . ALA A 1 257 ? 1.870 -17.493 -33.735 1.00 90.19 257 ALA A O 1
ATOM 2019 N N . SER A 1 258 ? 2.121 -19.049 -32.145 1.00 92.44 258 SER A N 1
ATOM 2020 C CA . SER A 1 258 ? 0.766 -19.625 -32.284 1.00 92.44 258 SER A CA 1
ATOM 2021 C C . SER A 1 258 ? -0.238 -19.121 -31.239 1.00 92.44 258 SER A C 1
ATOM 2023 O O . SER A 1 258 ? -1.422 -19.433 -31.327 1.00 92.44 258 SER A O 1
ATOM 2025 N N . HIS A 1 259 ? 0.222 -18.359 -30.241 1.00 88.00 259 HIS A N 1
ATOM 2026 C CA . HIS A 1 259 ? -0.602 -17.847 -29.143 1.00 88.00 259 HIS A CA 1
ATOM 2027 C C . HIS A 1 259 ? -0.238 -16.377 -28.903 1.00 88.00 259 HIS A C 1
ATOM 2029 O O . HIS A 1 259 ? 0.543 -16.086 -28.002 1.00 88.00 259 HIS A O 1
ATOM 2035 N N . PRO A 1 260 ? -0.780 -15.439 -29.700 1.00 86.31 260 PRO A N 1
ATOM 2036 C CA . PRO A 1 260 ? -0.364 -14.035 -29.670 1.00 86.31 260 PRO A CA 1
ATOM 2037 C C . PRO A 1 260 ? -0.681 -13.321 -28.346 1.00 86.31 260 PRO A C 1
ATOM 2039 O O . PRO A 1 260 ? -0.151 -12.247 -28.087 1.00 86.31 260 PRO A O 1
ATOM 2042 N N . THR A 1 261 ? -1.521 -13.913 -27.493 1.00 88.62 261 THR A N 1
ATOM 2043 C CA . THR A 1 261 ? -1.798 -13.435 -26.131 1.00 88.62 261 THR A CA 1
ATOM 2044 C C . THR A 1 261 ? -0.704 -13.805 -25.125 1.00 88.62 261 THR A C 1
ATOM 2046 O O . THR A 1 261 ? -0.667 -13.240 -24.036 1.00 88.62 261 THR A O 1
ATOM 2049 N N . LEU A 1 262 ? 0.195 -14.733 -25.466 1.00 89.75 262 LEU A N 1
ATOM 2050 C CA . LEU A 1 262 ? 1.289 -15.165 -24.604 1.00 89.75 262 LEU A CA 1
ATOM 2051 C C . LEU A 1 262 ? 2.571 -14.424 -24.990 1.00 89.75 262 LEU A C 1
ATOM 2053 O O . LEU A 1 262 ? 3.185 -14.713 -26.017 1.00 89.75 262 LEU A O 1
ATOM 2057 N N . THR A 1 263 ? 2.978 -13.481 -24.143 1.00 91.75 263 THR A N 1
ATOM 2058 C CA . THR A 1 263 ? 4.234 -12.733 -24.286 1.00 91.75 263 THR A CA 1
ATOM 2059 C C . THR A 1 263 ? 5.101 -12.918 -23.050 1.00 91.75 263 THR A C 1
ATOM 2061 O O . THR A 1 263 ? 4.613 -12.841 -21.924 1.00 91.75 263 THR A O 1
ATOM 2064 N N . VAL A 1 264 ? 6.392 -13.144 -23.270 1.00 91.19 264 VAL A N 1
ATOM 2065 C CA . VAL A 1 264 ? 7.428 -13.130 -22.242 1.00 91.19 264 VAL A CA 1
ATOM 2066 C C . VAL A 1 264 ? 8.226 -11.844 -22.413 1.00 91.19 264 VAL A C 1
ATOM 2068 O O . VAL A 1 264 ? 8.856 -11.647 -23.447 1.00 91.19 264 VAL A O 1
ATOM 2071 N N . ASP A 1 265 ? 8.194 -10.974 -21.406 1.00 89.50 265 ASP A N 1
ATOM 2072 C CA . ASP A 1 265 ? 9.001 -9.753 -21.324 1.00 89.50 265 ASP A CA 1
ATOM 2073 C C . ASP A 1 265 ? 9.914 -9.863 -20.101 1.00 89.50 265 ASP A C 1
ATOM 2075 O O . ASP A 1 265 ? 9.447 -10.008 -18.969 1.00 89.50 265 ASP A O 1
ATOM 2079 N N . MET A 1 266 ? 11.223 -9.893 -20.334 1.00 90.06 266 MET A N 1
ATOM 2080 C CA . MET A 1 266 ? 12.222 -10.192 -19.315 1.00 90.06 266 MET A CA 1
ATOM 2081 C C . MET A 1 266 ? 13.458 -9.316 -19.459 1.00 90.06 266 MET A C 1
ATOM 2083 O O . MET A 1 266 ? 13.832 -8.888 -20.548 1.00 90.06 266 MET A O 1
ATOM 2087 N N . ILE A 1 267 ? 14.153 -9.125 -18.342 1.00 90.38 267 ILE A N 1
ATOM 2088 C CA . ILE A 1 267 ? 15.516 -8.603 -18.320 1.00 90.38 267 ILE A CA 1
ATOM 2089 C C . ILE A 1 267 ? 16.465 -9.779 -18.106 1.00 90.38 267 ILE A C 1
ATOM 2091 O O . ILE A 1 267 ? 16.357 -10.495 -17.110 1.00 90.38 267 ILE A O 1
ATOM 2095 N N . VAL A 1 268 ? 17.392 -9.977 -19.040 1.00 91.88 268 VAL A N 1
ATOM 2096 C CA . VAL A 1 268 ? 18.350 -11.090 -19.033 1.00 91.88 268 VAL A CA 1
ATOM 2097 C C . VAL A 1 268 ? 19.785 -10.565 -19.073 1.00 91.88 268 VAL A C 1
ATOM 2099 O O . VAL A 1 268 ? 20.020 -9.477 -19.596 1.00 91.88 268 VAL A O 1
ATOM 2102 N N . PRO A 1 269 ? 20.776 -11.297 -18.535 1.00 92.88 269 PRO A N 1
ATOM 2103 C CA . PRO A 1 269 ? 22.177 -10.940 -18.719 1.00 92.88 269 PRO A CA 1
ATOM 2104 C C . PRO A 1 269 ? 22.526 -10.886 -20.208 1.00 92.88 269 PRO A C 1
ATOM 2106 O O . PRO A 1 269 ? 22.209 -11.819 -20.948 1.00 92.88 269 PRO A O 1
ATOM 2109 N N . LYS A 1 270 ? 23.223 -9.828 -20.632 1.00 91.44 270 LYS A N 1
ATOM 2110 C CA . LYS A 1 270 ? 23.788 -9.756 -21.979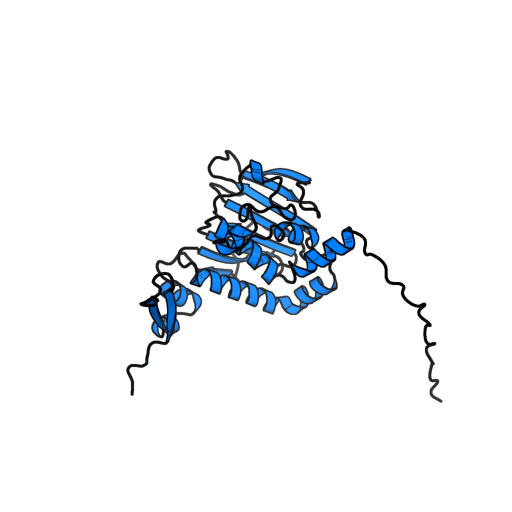 1.00 91.44 270 LYS A CA 1
ATOM 2111 C C . LYS A 1 270 ? 24.706 -10.947 -22.186 1.00 91.44 270 LYS A C 1
ATOM 2113 O O . LYS A 1 270 ? 25.545 -11.257 -21.335 1.00 91.44 270 LYS A O 1
ATOM 2118 N N . ARG A 1 271 ? 24.589 -11.601 -23.338 1.00 81.25 271 ARG A N 1
ATOM 2119 C CA . ARG A 1 271 ? 25.583 -12.602 -23.736 1.00 81.25 271 ARG A CA 1
ATOM 2120 C C . ARG A 1 271 ? 26.932 -11.895 -23.857 1.00 81.25 271 ARG A C 1
ATOM 2122 O O . ARG A 1 271 ? 27.059 -10.955 -24.636 1.00 81.25 271 ARG A O 1
ATOM 2129 N N . ASN A 1 272 ? 27.933 -12.331 -23.091 1.00 64.06 272 ASN A N 1
ATOM 2130 C CA . ASN A 1 272 ? 29.299 -11.853 -23.280 1.00 64.06 272 ASN A CA 1
ATOM 2131 C C . ASN A 1 272 ? 29.701 -12.128 -24.735 1.00 64.06 272 ASN A C 1
ATOM 2133 O O . ASN A 1 272 ? 29.848 -13.283 -25.132 1.00 64.06 272 ASN A O 1
ATOM 2137 N N . SER A 1 273 ? 29.894 -11.078 -25.531 1.00 52.75 273 SER A N 1
ATOM 2138 C CA . SER A 1 273 ? 30.568 -11.155 -26.827 1.00 52.75 273 SER A CA 1
ATOM 2139 C C . SER A 1 273 ? 32.072 -11.342 -26.590 1.00 52.75 273 SER A C 1
ATOM 2141 O O . SER A 1 273 ? 32.862 -10.427 -26.817 1.00 52.75 273 SER A O 1
ATOM 2143 N N . GLY A 1 274 ? 32.453 -12.487 -26.023 1.00 51.09 274 GLY A N 1
ATOM 2144 C CA . GLY A 1 274 ? 33.818 -12.765 -25.588 1.00 51.09 274 GLY A CA 1
ATOM 2145 C C . GLY A 1 274 ? 34.023 -14.219 -25.178 1.00 51.09 274 GLY A C 1
ATOM 2146 O O . GLY A 1 274 ? 34.068 -14.520 -23.988 1.00 51.09 274 GLY A O 1
ATOM 2147 N N . ASN A 1 275 ? 34.119 -15.088 -26.183 1.00 35.47 275 ASN A N 1
ATOM 2148 C CA . ASN A 1 275 ? 35.147 -16.124 -26.317 1.00 35.47 275 ASN A CA 1
ATOM 2149 C C . ASN A 1 275 ? 35.396 -16.345 -27.810 1.00 35.47 275 ASN A C 1
ATOM 2151 O O . ASN A 1 275 ? 34.392 -16.528 -28.535 1.00 35.47 275 ASN A O 1
#

Mean predicted aligned error: 9.12 Å

Foldseek 3Di:
DDDDDDDDDPPDDPDDDDDDDPLVVLLVVLCVQCVAPLSLLLVLVLVLVLQVFQEWEWEDEPLCQFKTKIWTQGQWDDPVCLQPQQAFQDDPQDDDPVCVVVGPGPDDGSHNNLSLQQQFPWKKKWWDHQPDPFIKIFIAHNNGGGPDIDTDPLHPGTIMMMMGGRGRPVPVVSSVVCVVCSVVRSVSNVVVQLVVCLVCLSHKYKYFYDHDDDPDPPPPGPPMDIRHRDPHSLVSCCRPVNNVVSVQWDWDWDADPVHNVDIDTDIGGDDPPDD

Nearest PDB structures (foldseek):
  1nhh-assembly1_A-2  TM=8.889E-01  e=4.542E-21  Escherichia coli K-12
  4p7a-assembly1_A-2  TM=8.944E-01  e=1.106E-20  Homo sapiens
  1b62-assembly1_A-2  TM=8.858E-01  e=1.886E-20  Escherichia coli K-12
  1nhj-assembly1_A-2  TM=8.803E-01  e=4.872E-20  Escherichia coli K-12
  7p8v-assembly1_A  TM=8.608E-01  e=4.641E-19  Escherichia coli K-12

pLDDT: mean 85.51, std 14.81, range [35.47, 98.5]

Radius of gyration: 23.12 Å; Cα contacts (8 Å, |Δi|>4): 484; chains: 1; bounding box: 56×56×82 Å

Organism: NCBI:txid747725

Sequence (275 aa):
MLSIHFFPLLHFPPMTIKVLDKSTIQHLHSGQVIVDIEAIVKELVENSLDAHATSIELVFINNGLESIQVKDDGDGIEECDRLSVAKRHYTSKLASFDDLETITSYGFRGEALNSMCTVSDHVIIMTKTKPDAIGKQYDLDKEGNISNEKPTNTISESGTVVTLYKPFYNLPVRRQLAQRNTTQNNKKCQELLIKYALAHPDVRFSLHQARDTVGHSSSNANNSWIKPVTASINEALAIIYGSQLANMVERFVETHASHPTLTVDMIVPKRNSGN

InterPro domains:
  IPR002099 DNA mismatch repair protein MutL/Mlh/PMS [TIGR00585] (17-270)
  IPR014762 DNA mismatch repair, conserved site [PS00058] (107-113)
  IPR036890 Histidine kinase/HSP90-like ATPase superfamily [G3DSA:3.30.565.10] (15-233)
  IPR036890 Histidine kinase/HSP90-like ATPase superfamily [SSF55874] (15-242)
  IPR038973 DNA mismatch repair protein MutL/Mlh/Pms-like [PTHR10073] (15-274)